Protein AF-0000000077507121 (afdb_homodimer)

Foldseek 3Di:
DPPFDKDKDWDDLVCLVQVLVQVLVVCVVVVRNVVSDDDSVNSSCQDPPPDHPKTKMWIWTDDPVDNDIHTFWMWIKDWDADPVQGIAIEGEDIDGHPVPPPPCPRVVRVVVSVVVCVVVVHPYYDYDDDPPPVVVVVVCVVVPDDDCCVVVVDDDDDDDPVRVVVVVVD/DPPFDKDKDWDDLVCLVQVLVQVLVVCVVVVRNVVSDDDSVNSSCQDPPPDHPKTKMWIWTDDPVDNDIHTFWMWIKDWDADPVQGIAIEGEDIDGHPVPPPPCPRVVRVVVSVVVCVVVVHPYYDYDDDPPPVVVVVVCVVVPDDDCCVVVVDDDDDDDPVRVVVVVVD

Sequence (340 aa):
MASENVVIRAARPGDCEEILRMIKELAVYEKMPEKATLTEEALRDDAFGDQPYYRALVAEVGSNLTDRTKLIGYAMYYFCYCPWLGRGIYLEDFYVEPAHRGRGIGTSIMKEVAKIGVKHRCNKMQWVCLNWNDVAVKFYQKHGGKDVTVEEKWHLFRMDQQELAAFAREMASENVVIRAARPGDCEEILRMIKELAVYEKMPEKATLTEEALRDDAFGDQPYYRALVAEVGSNLTDRTKLIGYAMYYFCYCPWLGRGIYLEDFYVEPAHRGRGIGTSIMKEVAKIGVKHRCNKMQWVCLNWNDVAVKFYQKHGGKDVTVEEKWHLFRMDQQELAAFARE

Radius of gyration: 20.95 Å; Cα contacts (8 Å, |Δi|>4): 639; chains: 2; bounding box: 38×78×48 Å

Structure (mmCIF, N/CA/C/O backbone):
data_AF-0000000077507121-model_v1
#
loop_
_entity.id
_entity.type
_entity.pdbx_description
1 polymer 'SAT1 protein'
#
loop_
_atom_site.group_PDB
_atom_site.id
_atom_site.type_symbol
_atom_site.label_atom_id
_atom_site.label_alt_id
_atom_site.label_comp_id
_atom_site.label_asym_id
_atom_site.label_entity_id
_atom_site.label_seq_id
_atom_site.pdbx_PDB_ins_code
_atom_site.Cartn_x
_atom_site.Cartn_y
_atom_site.Cartn_z
_atom_site.occupancy
_atom_site.B_iso_or_equiv
_atom_site.auth_seq_id
_atom_site.auth_comp_id
_atom_site.auth_asym_id
_atom_site.auth_atom_id
_atom_site.pdbx_PDB_model_num
ATOM 1 N N . MET A 1 1 ? 6.188 38.531 13.703 1 40.09 1 MET A N 1
ATOM 2 C CA . MET A 1 1 ? 5.199 37.469 13.742 1 40.09 1 MET A CA 1
ATOM 3 C C . MET A 1 1 ? 5.707 36.281 14.578 1 40.09 1 MET A C 1
ATOM 5 O O . MET A 1 1 ? 6.871 35.906 14.469 1 40.09 1 MET A O 1
ATOM 9 N N . ALA A 1 2 ? 5.27 36.062 15.734 1 47.34 2 ALA A N 1
ATOM 10 C CA . ALA A 1 2 ? 5.844 35.094 16.672 1 47.34 2 ALA A CA 1
ATOM 11 C C . ALA A 1 2 ? 6.16 33.781 15.961 1 47.34 2 ALA A C 1
ATOM 13 O O . ALA A 1 2 ? 5.328 33.25 15.219 1 47.34 2 ALA A O 1
ATOM 14 N N . SER A 1 3 ? 7.297 33.469 15.695 1 55.47 3 SER A N 1
ATOM 15 C CA . SER A 1 3 ? 7.797 32.281 15 1 55.47 3 SER A CA 1
ATOM 16 C C . SER A 1 3 ? 7.141 31 15.516 1 55.47 3 SER A C 1
ATOM 18 O O . SER A 1 3 ? 7.156 30.734 16.719 1 55.47 3 SER A O 1
ATOM 20 N N . GLU A 1 4 ? 5.945 30.672 15 1 68.56 4 GLU A N 1
ATOM 21 C CA . GLU A 1 4 ? 5.289 29.453 15.461 1 68.56 4 GLU A CA 1
ATOM 22 C C . GLU A 1 4 ? 6.234 28.25 15.406 1 68.56 4 GLU A C 1
ATOM 24 O O . GLU A 1 4 ? 6.949 28.062 14.414 1 68.56 4 GLU A O 1
ATOM 29 N N . ASN A 1 5 ? 6.645 27.859 16.641 1 85.44 5 ASN A N 1
ATOM 30 C CA . ASN A 1 5 ? 7.477 26.672 16.75 1 85.44 5 ASN A CA 1
ATOM 31 C C . ASN A 1 5 ? 6.691 25.406 16.422 1 85.44 5 ASN A C 1
ATOM 33 O O . ASN A 1 5 ? 5.75 25.047 17.125 1 85.44 5 ASN A O 1
ATOM 37 N N . VAL A 1 6 ? 6.871 24.906 15.258 1 92.81 6 VAL A N 1
ATOM 38 C CA . VAL A 1 6 ? 6.207 23.688 14.836 1 92.81 6 VAL A CA 1
ATOM 39 C C . VAL A 1 6 ? 7.035 22.469 15.273 1 92.81 6 VAL A C 1
ATOM 41 O O . VAL A 1 6 ? 8.25 22.453 15.078 1 92.81 6 VAL A O 1
ATOM 44 N N . VAL A 1 7 ? 6.422 21.547 15.977 1 95.31 7 VAL A N 1
ATOM 45 C CA . VAL A 1 7 ? 7.066 20.312 16.406 1 95.31 7 VAL A CA 1
ATOM 46 C C . VAL A 1 7 ? 6.449 19.125 15.68 1 95.31 7 VAL A C 1
ATOM 48 O O . VAL A 1 7 ? 5.223 19 15.602 1 95.31 7 VAL A O 1
ATOM 51 N N . ILE A 1 8 ? 7.293 18.266 15.117 1 97.44 8 ILE A N 1
ATOM 52 C CA . ILE A 1 8 ? 6.852 17.016 14.5 1 97.44 8 ILE A CA 1
ATOM 53 C C . ILE A 1 8 ? 7.113 15.852 15.461 1 97.44 8 ILE A C 1
ATOM 55 O O . ILE A 1 8 ? 8.234 15.68 15.945 1 97.44 8 ILE A O 1
ATOM 59 N N . ARG A 1 9 ? 6.125 15.094 15.703 1 97.81 9 ARG A N 1
ATOM 60 C CA . ARG A 1 9 ? 6.258 13.977 16.625 1 97.81 9 ARG A CA 1
ATOM 61 C C . ARG A 1 9 ? 5.355 12.82 16.219 1 97.81 9 ARG A C 1
ATOM 63 O O . ARG A 1 9 ? 4.461 12.984 15.391 1 97.81 9 ARG A O 1
ATOM 70 N N . ALA A 1 10 ? 5.645 11.648 16.844 1 98.44 10 ALA A N 1
ATOM 71 C CA . ALA A 1 10 ? 4.734 10.516 16.672 1 98.44 10 ALA A CA 1
ATOM 72 C C . ALA A 1 10 ? 3.359 10.828 17.25 1 98.44 10 ALA A C 1
ATOM 74 O O . ALA A 1 10 ? 3.252 11.469 18.297 1 98.44 10 ALA A O 1
ATOM 75 N N . ALA A 1 11 ? 2.344 10.367 16.578 1 98.44 11 ALA A N 1
ATOM 76 C CA . ALA A 1 11 ? 0.98 10.531 17.078 1 98.44 11 ALA A CA 1
ATOM 77 C C . ALA A 1 11 ? 0.76 9.727 18.359 1 98.44 11 ALA A C 1
ATOM 79 O O . ALA A 1 11 ? 1.415 8.703 18.562 1 98.44 11 ALA A O 1
ATOM 80 N N . ARG A 1 12 ? -0.133 10.195 19.156 1 98 12 ARG A N 1
ATOM 81 C CA . ARG A 1 12 ? -0.614 9.523 20.359 1 98 12 ARG A CA 1
ATOM 82 C C . ARG A 1 12 ? -2.121 9.297 20.297 1 98 12 ARG A C 1
ATOM 84 O O . ARG A 1 12 ? -2.812 9.914 19.484 1 98 12 ARG A O 1
ATOM 91 N N . PRO A 1 13 ? -2.6 8.352 21.156 1 97.94 13 PRO A N 1
ATOM 92 C CA . PRO A 1 13 ? -4.035 8.062 21.094 1 97.94 13 PRO A CA 1
ATOM 93 C C . PRO A 1 13 ? -4.891 9.32 21.234 1 97.94 13 PRO A C 1
ATOM 95 O O . PRO A 1 13 ? -5.934 9.43 20.578 1 97.94 13 PRO A O 1
ATOM 98 N N . GLY A 1 14 ? -4.461 10.227 21.938 1 97.31 14 GLY A N 1
ATOM 99 C CA . GLY A 1 14 ? -5.215 11.445 22.172 1 97.31 14 GLY A CA 1
ATOM 100 C C . GLY A 1 14 ? -5.254 12.375 20.969 1 97.31 14 GLY A C 1
ATOM 101 O O . GLY A 1 14 ? -6.016 13.344 20.953 1 97.31 14 GLY A O 1
ATOM 102 N N . ASP A 1 15 ? -4.523 12.086 19.938 1 97.94 15 ASP A N 1
ATOM 103 C CA . ASP A 1 15 ? -4.453 12.922 18.734 1 97.94 15 ASP A CA 1
ATOM 104 C C . ASP A 1 15 ? -5.523 12.516 17.734 1 97.94 15 ASP A C 1
ATOM 106 O O . ASP A 1 15 ? -5.75 13.219 16.734 1 97.94 15 ASP A O 1
ATOM 110 N N . CYS A 1 16 ? -6.242 11.414 17.969 1 97.81 16 CYS A N 1
ATOM 111 C CA . CYS A 1 16 ? -7.051 10.781 16.922 1 97.81 16 CYS A CA 1
ATOM 112 C C . CYS A 1 16 ? -8.219 11.672 16.516 1 97.81 16 CYS A C 1
ATOM 114 O O . CYS A 1 16 ? -8.617 11.68 15.352 1 97.81 16 CYS A O 1
ATOM 116 N N . GLU A 1 17 ? -8.773 12.383 17.438 1 97.5 17 GLU A N 1
ATOM 117 C CA . GLU A 1 17 ? -9.859 13.289 17.094 1 97.5 17 GLU A CA 1
ATOM 118 C C . GLU A 1 17 ? -9.406 14.344 16.094 1 97.5 17 GLU A C 1
ATOM 120 O O . GLU A 1 17 ? -10.078 14.594 15.094 1 97.5 17 GLU A O 1
ATOM 125 N N . GLU A 1 18 ? -8.312 14.961 16.375 1 97.62 18 GLU A N 1
ATOM 126 C CA . GLU A 1 18 ? -7.793 16.016 15.508 1 97.62 18 GLU A CA 1
ATOM 127 C C . GLU A 1 18 ? -7.309 15.453 14.172 1 97.62 18 GLU A C 1
ATOM 129 O O . GLU A 1 18 ? -7.441 16.094 13.133 1 97.62 18 GLU A O 1
ATOM 134 N N . ILE A 1 19 ? -6.75 14.281 14.203 1 98.12 19 ILE A N 1
ATOM 135 C CA . ILE A 1 19 ? -6.34 13.633 12.961 1 98.12 19 ILE A CA 1
ATOM 136 C C . ILE A 1 19 ? -7.566 13.367 12.086 1 98.12 19 ILE A C 1
ATOM 138 O O . ILE A 1 19 ? -7.555 13.656 10.883 1 98.12 19 ILE A O 1
ATOM 142 N N . LEU A 1 20 ? -8.617 12.867 12.734 1 97.88 20 LEU A N 1
ATOM 143 C CA . LEU A 1 20 ? -9.844 12.602 11.992 1 97.88 20 LEU A CA 1
ATOM 144 C C . LEU A 1 20 ? -10.398 13.883 11.383 1 97.88 20 LEU A C 1
ATOM 146 O O . LEU A 1 20 ? -10.859 13.883 10.234 1 97.88 20 LEU A O 1
ATOM 150 N N . ARG A 1 21 ? -10.375 14.938 12.148 1 97.19 21 ARG A N 1
ATOM 151 C CA . ARG A 1 21 ? -10.797 16.234 11.625 1 97.19 21 ARG A CA 1
ATOM 152 C C . ARG A 1 21 ? -10.023 16.594 10.359 1 97.19 21 ARG A C 1
ATOM 154 O O . ARG A 1 21 ? -10.617 17.016 9.367 1 97.19 21 ARG A O 1
ATOM 161 N N . MET A 1 22 ? -8.766 16.453 10.336 1 97.88 22 MET A N 1
ATOM 162 C CA . MET A 1 22 ? -7.926 16.812 9.195 1 97.88 22 MET A CA 1
ATOM 163 C C . MET A 1 22 ? -8.148 15.852 8.031 1 97.88 22 MET A C 1
ATOM 165 O O . MET A 1 22 ? -8.078 16.25 6.871 1 97.88 22 MET A O 1
ATOM 169 N N . ILE A 1 23 ? -8.398 14.555 8.328 1 97.62 23 ILE A N 1
ATOM 170 C CA . ILE A 1 23 ? -8.75 13.586 7.293 1 97.62 23 ILE A CA 1
ATOM 171 C C . ILE A 1 23 ? -10 14.062 6.551 1 97.62 23 ILE A C 1
ATOM 173 O O . ILE A 1 23 ? -10.047 14.031 5.32 1 97.62 23 ILE A O 1
ATOM 177 N N . LYS A 1 24 ? -10.953 14.523 7.305 1 96.81 24 LYS A N 1
ATOM 178 C CA . LYS A 1 24 ? -12.203 14.992 6.711 1 96.81 24 LYS A CA 1
ATOM 179 C C . LYS A 1 24 ? -11.977 16.266 5.906 1 96.81 24 LYS A C 1
ATOM 181 O O . LYS A 1 24 ? -12.57 16.453 4.84 1 96.81 24 LYS A O 1
ATOM 186 N N . GLU A 1 25 ? -11.125 17.156 6.395 1 96.69 25 GLU A N 1
ATOM 187 C CA . GLU A 1 25 ? -10.789 18.359 5.648 1 96.69 25 GLU A CA 1
ATOM 188 C C . GLU A 1 25 ? -10.117 18.016 4.32 1 96.69 25 GLU A C 1
ATOM 190 O O . GLU A 1 25 ? -10.406 18.641 3.295 1 96.69 25 GLU A O 1
ATOM 195 N N . LEU A 1 26 ? -9.25 17.047 4.328 1 95.69 26 LEU A N 1
ATOM 196 C CA . LEU A 1 26 ? -8.594 16.594 3.107 1 95.69 26 LEU A CA 1
ATOM 197 C C . LEU A 1 26 ? -9.602 15.984 2.139 1 95.69 26 LEU A C 1
ATOM 199 O O . LEU A 1 26 ? -9.547 16.234 0.934 1 95.69 26 LEU A O 1
ATOM 203 N N . ALA A 1 27 ? -10.492 15.172 2.66 1 94.62 27 ALA A N 1
ATOM 204 C CA . ALA A 1 27 ? -11.523 14.555 1.826 1 94.62 27 ALA A CA 1
ATOM 205 C C . ALA A 1 27 ? -12.367 15.617 1.122 1 94.62 27 ALA A C 1
ATOM 207 O O . ALA A 1 27 ? -12.742 15.453 -0.041 1 94.62 27 ALA A O 1
ATOM 208 N N . VAL A 1 28 ? -12.695 16.703 1.799 1 94.69 28 VAL A N 1
ATOM 209 C CA . VAL A 1 28 ? -13.43 17.812 1.208 1 94.69 28 VAL A CA 1
ATOM 210 C C . VAL A 1 28 ? -12.617 18.422 0.064 1 94.69 28 VAL A C 1
ATOM 212 O O . VAL A 1 28 ? -13.148 18.641 -1.027 1 94.69 28 VAL A O 1
ATOM 215 N N . TYR A 1 29 ? -11.375 18.672 0.342 1 92.62 29 TYR A N 1
ATOM 216 C CA . TYR A 1 29 ? -10.484 19.203 -0.679 1 92.62 29 TYR A CA 1
ATOM 217 C C . TYR A 1 29 ? -10.453 18.312 -1.91 1 92.62 29 TYR A C 1
ATOM 219 O O . TYR A 1 29 ? -10.406 18.797 -3.041 1 92.62 29 TYR A O 1
ATOM 227 N N . GLU A 1 30 ? -10.5 16.953 -1.681 1 90.88 30 GLU A N 1
ATOM 228 C CA . GLU A 1 30 ? -10.414 15.961 -2.752 1 90.88 30 GLU A CA 1
ATOM 229 C C . GLU A 1 30 ? -11.789 15.719 -3.381 1 90.88 30 GLU A C 1
ATOM 231 O O . GLU A 1 30 ? -11.938 14.844 -4.234 1 90.88 30 GLU A O 1
ATOM 236 N N . LYS A 1 31 ? -12.867 16.469 -2.965 1 90.75 31 LYS A N 1
ATOM 237 C CA . LYS A 1 31 ? -14.219 16.469 -3.506 1 90.75 31 LYS A CA 1
ATOM 238 C C . LYS A 1 31 ? -14.898 15.125 -3.285 1 90.75 31 LYS A C 1
ATOM 240 O O . LYS A 1 31 ? -15.695 14.68 -4.113 1 90.75 31 LYS A O 1
ATOM 245 N N . MET A 1 32 ? -14.492 14.391 -2.16 1 88.88 32 MET A N 1
ATOM 246 C CA . MET A 1 32 ? -15.07 13.094 -1.831 1 88.88 32 MET A CA 1
ATOM 247 C C . MET A 1 32 ? -15.398 13 -0.343 1 88.88 32 MET A C 1
ATOM 249 O O . MET A 1 32 ? -15.062 12.008 0.309 1 88.88 32 MET A O 1
ATOM 253 N N . PRO A 1 33 ? -15.984 14.062 0.238 1 89.5 33 PRO A N 1
ATOM 254 C CA . PRO A 1 33 ? -16.203 14.039 1.686 1 89.5 33 PRO A CA 1
ATOM 255 C C . PRO A 1 33 ? -17.141 12.906 2.123 1 89.5 33 PRO A C 1
ATOM 257 O O . PRO A 1 33 ? -17 12.398 3.238 1 89.5 33 PRO A O 1
ATOM 260 N N . GLU A 1 34 ? -18.031 12.477 1.297 1 89.25 34 GLU A N 1
ATOM 261 C CA . GLU A 1 34 ? -19.016 11.453 1.628 1 89.25 34 GLU A CA 1
ATOM 262 C C . GLU A 1 34 ? -18.359 10.086 1.771 1 89.25 34 GLU A C 1
ATOM 264 O O . GLU A 1 34 ? -18.938 9.18 2.375 1 89.25 34 GLU A O 1
ATOM 269 N N . LYS A 1 35 ? -17.203 9.93 1.299 1 86.81 35 LYS A N 1
ATOM 270 C CA . LYS A 1 35 ? -16.531 8.641 1.31 1 86.81 35 LYS A CA 1
ATOM 271 C C . LYS A 1 35 ? -15.781 8.422 2.623 1 86.81 35 LYS A C 1
ATOM 273 O O . LYS A 1 35 ? -15.445 7.289 2.977 1 86.81 35 LYS A O 1
ATOM 278 N N . ALA A 1 36 ? -15.492 9.484 3.334 1 91.88 36 ALA A N 1
ATOM 279 C CA . ALA A 1 36 ? -14.734 9.391 4.582 1 91.88 36 ALA A CA 1
ATOM 280 C C . ALA A 1 36 ? -15.656 9.07 5.758 1 91.88 36 ALA A C 1
ATOM 282 O O . ALA A 1 36 ? -16.203 9.984 6.395 1 91.88 36 ALA A O 1
ATOM 283 N N . THR A 1 37 ? -15.805 7.824 6.09 1 92.56 37 THR A N 1
ATOM 284 C CA . THR A 1 37 ? -16.797 7.406 7.07 1 92.56 37 THR A CA 1
ATOM 285 C C . THR A 1 37 ? -16.125 6.812 8.305 1 92.56 37 THR A C 1
ATOM 287 O O . THR A 1 37 ? -16.797 6.34 9.219 1 92.56 37 THR A O 1
ATOM 290 N N . LEU A 1 38 ? -14.906 6.84 8.359 1 95 38 LEU A N 1
ATOM 291 C CA . LEU A 1 38 ? -14.156 6.254 9.469 1 95 38 LEU A CA 1
ATOM 292 C C . LEU A 1 38 ? -14.477 6.965 10.773 1 95 38 LEU A C 1
ATOM 294 O O . LEU A 1 38 ? -14.617 8.188 10.805 1 95 38 LEU A O 1
ATOM 298 N N . THR A 1 39 ? -14.539 6.188 11.852 1 96.06 39 THR A N 1
ATOM 299 C CA . THR A 1 39 ? -14.805 6.754 13.172 1 96.06 39 THR A CA 1
ATOM 300 C C . THR A 1 39 ? -13.5 6.977 13.938 1 96.06 39 THR A C 1
ATOM 302 O O . THR A 1 39 ? -12.477 6.359 13.625 1 96.06 39 THR A O 1
ATOM 305 N N . GLU A 1 40 ? -13.578 7.855 14.891 1 97.25 40 GLU A N 1
ATOM 306 C CA . GLU A 1 40 ? -12.43 8.109 15.75 1 97.25 40 GLU A CA 1
ATOM 307 C C . GLU A 1 40 ? -11.984 6.832 16.469 1 97.25 40 GLU A C 1
ATOM 309 O O . GLU A 1 40 ? -10.781 6.578 16.609 1 97.25 40 GLU A O 1
ATOM 314 N N . GLU A 1 41 ? -12.93 6.09 16.922 1 97 41 GLU A N 1
ATOM 315 C CA . GLU A 1 41 ? -12.648 4.852 17.625 1 97 41 GLU A CA 1
ATOM 316 C C . GLU A 1 41 ? -11.891 3.863 16.75 1 97 41 GLU A C 1
ATOM 318 O O . GLU A 1 41 ? -10.906 3.268 17.172 1 97 41 GLU A O 1
ATOM 323 N N . ALA A 1 42 ? -12.344 3.688 15.555 1 96.19 42 ALA A N 1
ATOM 324 C CA . ALA A 1 42 ? -11.672 2.781 14.625 1 96.19 42 ALA A CA 1
ATOM 325 C C . ALA A 1 42 ? -10.258 3.26 14.312 1 96.19 42 ALA A C 1
ATOM 327 O O . ALA A 1 42 ? -9.32 2.463 14.289 1 96.19 42 ALA A O 1
ATOM 328 N N . LEU A 1 43 ? -10.211 4.582 14.117 1 97.38 43 LEU A N 1
ATOM 329 C CA . LEU A 1 43 ? -8.914 5.195 13.859 1 97.38 43 LEU A CA 1
ATOM 330 C C . LEU A 1 43 ? -7.941 4.922 15 1 97.38 43 LEU A C 1
ATOM 332 O O . LEU A 1 43 ? -6.793 4.531 14.766 1 97.38 43 LEU A O 1
ATOM 336 N N . ARG A 1 44 ? -8.367 5.078 16.172 1 97.75 44 ARG A N 1
ATOM 337 C CA . ARG A 1 44 ? -7.559 4.879 17.359 1 97.75 44 ARG A CA 1
ATOM 338 C C . ARG A 1 44 ? -7.16 3.414 17.516 1 97.75 44 ARG A C 1
ATOM 340 O O . ARG A 1 44 ? -5.988 3.104 17.734 1 97.75 44 ARG A O 1
ATOM 347 N N . ASP A 1 45 ? -8.094 2.541 17.359 1 96.88 45 ASP A N 1
ATOM 348 C CA . ASP A 1 45 ? -7.848 1.112 17.547 1 96.88 45 ASP A CA 1
ATOM 349 C C . ASP A 1 45 ? -6.855 0.591 16.516 1 96.88 45 ASP A C 1
ATOM 351 O O . ASP A 1 45 ? -6.016 -0.256 16.812 1 96.88 45 ASP A O 1
ATOM 355 N N . ASP A 1 46 ? -6.953 1.069 15.336 1 97.12 46 ASP A N 1
ATOM 356 C CA . ASP A 1 46 ? -6.156 0.557 14.219 1 97.12 46 ASP A CA 1
ATOM 357 C C . ASP A 1 46 ? -4.711 1.041 14.312 1 97.12 46 ASP A C 1
ATOM 359 O O . ASP A 1 46 ? -3.816 0.463 13.695 1 97.12 46 ASP A O 1
ATOM 363 N N . ALA A 1 47 ? -4.48 2.051 15.055 1 97.31 47 ALA A N 1
ATOM 364 C CA . ALA A 1 47 ? -3.123 2.572 15.172 1 97.31 47 ALA A CA 1
ATOM 365 C C . ALA A 1 47 ? -2.498 2.17 16.5 1 97.31 47 ALA A C 1
ATOM 367 O O . ALA A 1 47 ? -1.28 1.994 16.594 1 97.31 47 ALA A O 1
ATOM 368 N N . PHE A 1 48 ? -3.312 2.016 17.531 1 97 48 PHE A N 1
ATOM 369 C CA . PHE A 1 48 ? -2.746 1.921 18.859 1 97 48 PHE A CA 1
ATOM 370 C C . PHE A 1 48 ? -3.215 0.65 19.562 1 97 48 PHE A C 1
ATOM 372 O O . PHE A 1 48 ? -2.977 0.467 20.766 1 97 48 PHE A O 1
ATOM 379 N N . GLY A 1 49 ? -3.877 -0.191 18.875 1 91.94 49 GLY A N 1
ATOM 380 C CA . GLY A 1 49 ? -4.211 -1.503 19.406 1 91.94 49 GLY A CA 1
ATOM 381 C C . GLY A 1 49 ? -3.039 -2.467 19.406 1 91.94 49 GLY A C 1
ATOM 382 O O . GLY A 1 49 ? -1.882 -2.043 19.375 1 91.94 49 GLY A O 1
ATOM 383 N N . ASP A 1 50 ? -3.219 -3.791 19.438 1 87.88 50 ASP A N 1
ATOM 384 C CA . ASP A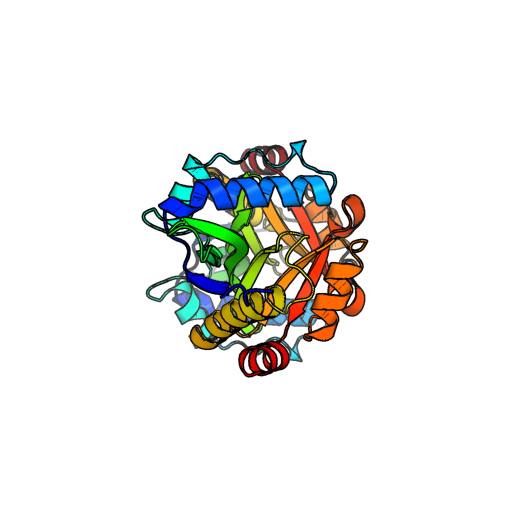 1 50 ? -2.195 -4.824 19.562 1 87.88 50 ASP A CA 1
ATOM 385 C C . ASP A 1 50 ? -1.256 -4.812 18.359 1 87.88 50 ASP A C 1
ATOM 387 O O . ASP A 1 50 ? -0.035 -4.883 18.516 1 87.88 50 ASP A O 1
ATOM 391 N N . GLN A 1 51 ? -1.845 -4.699 17.188 1 88 51 GLN A N 1
ATOM 392 C CA . GLN A 1 51 ? -1.072 -4.598 15.953 1 88 51 GLN A CA 1
ATOM 393 C C . GLN A 1 51 ? -1.51 -3.393 15.125 1 88 51 GLN A C 1
ATOM 395 O O . GLN A 1 51 ? -2.662 -3.314 14.695 1 88 51 GLN A O 1
ATOM 400 N N . PRO A 1 52 ? -0.565 -2.52 14.992 1 94.75 52 PRO A N 1
ATOM 401 C CA . PRO A 1 52 ? -0.962 -1.32 14.25 1 94.75 52 PRO A CA 1
ATOM 402 C C . PRO A 1 52 ? -1.116 -1.579 12.75 1 94.75 52 PRO A C 1
ATOM 404 O O . PRO A 1 52 ? -0.274 -2.248 12.141 1 94.75 52 PRO A O 1
ATOM 407 N N . TYR A 1 53 ? -2.164 -1.057 12.188 1 96.75 53 TYR A N 1
ATOM 408 C CA . TYR A 1 53 ? -2.367 -1.09 10.742 1 96.75 53 TYR A CA 1
ATOM 409 C C . TYR A 1 53 ? -1.727 0.121 10.07 1 96.75 53 TYR A C 1
ATOM 411 O O . TYR A 1 53 ? -1.456 0.103 8.867 1 96.75 53 TYR A O 1
ATOM 419 N N . TYR A 1 54 ? -1.588 1.146 10.844 1 98 54 TYR A N 1
ATOM 420 C CA . TYR A 1 54 ? -0.889 2.344 10.391 1 98 54 TYR A CA 1
ATOM 421 C C . TYR A 1 54 ? -0.199 3.045 11.555 1 98 54 TYR A C 1
ATOM 423 O O . TYR A 1 54 ? -0.449 2.721 12.719 1 98 54 TYR A O 1
ATOM 431 N N . ARG A 1 55 ? 0.729 3.891 11.211 1 98.12 55 ARG A N 1
ATOM 432 C CA . ARG A 1 55 ? 1.332 4.855 12.125 1 98.12 55 ARG A CA 1
ATOM 433 C C . ARG A 1 55 ? 1.186 6.277 11.594 1 98.12 55 ARG A C 1
ATOM 435 O O . ARG A 1 55 ? 0.866 6.48 10.422 1 98.12 55 ARG A O 1
ATOM 442 N N . ALA A 1 56 ? 1.339 7.195 12.516 1 98.62 56 ALA A N 1
ATOM 443 C CA . ALA A 1 56 ? 1.17 8.57 12.062 1 98.62 56 ALA A CA 1
ATOM 444 C C . ALA A 1 56 ? 2.152 9.508 12.766 1 98.62 56 ALA A C 1
ATOM 446 O O . ALA A 1 56 ? 2.504 9.289 13.922 1 98.62 56 ALA A O 1
ATOM 447 N N . LEU A 1 57 ? 2.639 10.461 12.023 1 98.75 57 LEU A N 1
ATOM 448 C CA . LEU A 1 57 ? 3.299 11.656 12.547 1 98.75 57 LEU A CA 1
ATOM 449 C C . LEU A 1 57 ? 2.352 12.844 12.539 1 98.75 57 LEU A C 1
ATOM 451 O O . LEU A 1 57 ? 1.49 12.953 11.656 1 98.75 57 LEU A O 1
ATOM 455 N N . VAL A 1 58 ? 2.527 13.711 13.531 1 98.62 58 VAL A N 1
ATOM 456 C CA . VAL A 1 58 ? 1.716 14.922 13.57 1 98.62 58 VAL A CA 1
ATOM 457 C C . VAL A 1 58 ? 2.617 16.141 13.734 1 98.62 58 VAL A C 1
ATOM 459 O O . VAL A 1 58 ? 3.707 16.047 14.297 1 98.62 58 VAL A O 1
ATOM 462 N N . ALA A 1 59 ? 2.195 17.234 13.148 1 98.12 59 ALA A N 1
ATOM 463 C CA . ALA A 1 59 ? 2.781 18.547 13.375 1 98.12 59 ALA A CA 1
ATOM 464 C C . ALA A 1 59 ? 1.917 19.375 14.32 1 98.12 59 ALA A C 1
ATOM 466 O O . ALA A 1 59 ? 0.716 19.547 14.094 1 98.12 59 ALA A O 1
ATOM 467 N N . GLU A 1 60 ? 2.529 19.844 15.305 1 96.38 60 GLU A N 1
ATOM 468 C CA . GLU A 1 60 ? 1.788 20.641 16.266 1 96.38 60 GLU A CA 1
ATOM 469 C C . GLU A 1 60 ? 2.43 22.016 16.453 1 96.38 60 GLU A C 1
ATOM 471 O O . GLU A 1 60 ? 3.652 22.156 16.359 1 96.38 60 GLU A O 1
ATOM 476 N N . VAL A 1 61 ? 1.527 22.984 16.594 1 92.81 61 VAL A N 1
ATOM 477 C CA . VAL A 1 61 ? 1.985 24.344 16.828 1 92.81 61 VAL A CA 1
ATOM 478 C C . VAL A 1 61 ? 1.44 24.844 18.156 1 92.81 61 VAL A C 1
ATOM 480 O O . VAL A 1 61 ? 0.31 24.531 18.531 1 92.81 61 VAL A O 1
ATOM 483 N N . GLY A 1 62 ? 2.35 25.375 18.891 1 84.75 62 GLY A N 1
ATOM 484 C CA . GLY A 1 62 ? 1.952 25.953 20.172 1 84.75 62 GLY A CA 1
ATOM 485 C C . GLY A 1 62 ? 1.657 27.438 20.078 1 84.75 62 GLY A C 1
ATOM 486 O O . GLY A 1 62 ? 1.983 28.078 19.078 1 84.75 62 GLY A O 1
ATOM 487 N N . SER A 1 63 ? 0.643 27.797 20.969 1 72.94 63 SER A N 1
ATOM 488 C CA . SER A 1 63 ? 0.396 29.234 21.141 1 72.94 63 SER A CA 1
ATOM 489 C C . SER A 1 63 ? 1.229 29.797 22.281 1 72.94 63 SER A C 1
ATOM 491 O O . SER A 1 63 ? 1.397 29.156 23.312 1 72.94 63 SER A O 1
ATOM 493 N N . ASN A 1 64 ? 1.96 30.781 21.938 1 66.06 64 ASN A N 1
ATOM 494 C CA . ASN A 1 64 ? 2.682 31.469 23 1 66.06 64 ASN A CA 1
ATOM 495 C C . ASN A 1 64 ? 1.733 31.969 24.094 1 66.06 64 ASN A C 1
ATOM 497 O O . ASN A 1 64 ? 2.164 32.281 25.203 1 66.06 64 ASN A O 1
ATOM 501 N N . LEU A 1 65 ? 0.588 32.031 23.719 1 65.5 65 LEU A N 1
ATOM 502 C CA . LEU A 1 65 ? -0.365 32.656 24.625 1 65.5 65 LEU A CA 1
ATOM 503 C C . LEU A 1 65 ? -1.015 31.594 25.531 1 65.5 65 LEU A C 1
ATOM 505 O O . LEU A 1 65 ? -1.476 31.922 26.625 1 65.5 65 LEU A O 1
ATOM 509 N N . THR A 1 66 ? -1.127 30.422 25 1 68.12 66 THR A N 1
ATOM 510 C CA . THR A 1 66 ? -1.761 29.359 25.781 1 68.12 66 THR A CA 1
ATOM 511 C C . THR A 1 66 ? -0.908 28.094 25.766 1 68.12 66 THR A C 1
ATOM 513 O O . THR A 1 66 ? 0.003 27.969 24.938 1 68.12 66 THR A O 1
ATOM 516 N N . ASP A 1 67 ? -0.939 27.375 26.688 1 70.31 67 ASP A N 1
ATOM 517 C CA . ASP A 1 67 ? -0.248 26.078 26.75 1 70.31 67 ASP A CA 1
ATOM 518 C C . ASP A 1 67 ? -0.914 25.047 25.859 1 70.31 67 ASP A C 1
ATOM 520 O O . ASP A 1 67 ? -0.61 23.859 25.938 1 70.31 67 ASP A O 1
ATOM 524 N N . ARG A 1 68 ? -1.765 25.734 25.031 1 79.94 68 ARG A N 1
ATOM 525 C CA . ARG A 1 68 ? -2.488 24.797 24.172 1 79.94 68 ARG A CA 1
ATOM 526 C C . ARG A 1 68 ? -1.757 24.594 22.844 1 79.94 68 ARG A C 1
ATOM 528 O O . ARG A 1 68 ? -1.167 25.531 22.297 1 79.94 68 ARG A O 1
ATOM 535 N N . THR A 1 69 ? -1.674 23.328 22.469 1 88.12 69 THR A N 1
ATOM 536 C CA . THR A 1 69 ? -1.103 22.984 21.172 1 88.12 69 THR A CA 1
ATOM 537 C C . THR A 1 69 ? -2.195 22.547 20.188 1 88.12 69 THR A C 1
ATOM 539 O O . THR A 1 69 ? -3.271 22.125 20.609 1 88.12 69 THR A O 1
ATOM 542 N N . LYS A 1 70 ? -2.018 22.922 19.016 1 92.69 70 LYS A N 1
ATOM 543 C CA . LYS A 1 70 ? -2.936 22.547 17.938 1 92.69 70 LYS A CA 1
ATOM 544 C C . LYS A 1 70 ? -2.227 21.719 16.875 1 92.69 70 LYS A C 1
ATOM 546 O O . LYS A 1 70 ? -1.096 22.016 16.484 1 92.69 70 LYS A O 1
ATOM 551 N N . LEU A 1 71 ? -2.934 20.641 16.469 1 97.31 71 LEU A N 1
ATOM 552 C CA . LEU A 1 71 ? -2.4 19.891 15.344 1 97.31 71 LEU A CA 1
ATOM 553 C C . LEU A 1 71 ? -2.73 20.594 14.023 1 97.31 71 LEU A C 1
ATOM 555 O O . LEU A 1 71 ? -3.873 21 13.805 1 97.31 71 LEU A O 1
ATOM 559 N N . ILE A 1 72 ? -1.694 20.734 13.172 1 97.62 72 ILE A N 1
ATOM 560 C CA . ILE A 1 72 ? -1.904 21.5 11.953 1 97.62 72 ILE A CA 1
ATOM 561 C C . ILE A 1 72 ? -1.523 20.656 10.742 1 97.62 72 ILE A C 1
ATOM 563 O O . ILE A 1 72 ? -1.592 21.125 9.602 1 97.62 72 ILE A O 1
ATOM 567 N N . GLY A 1 73 ? -1.096 19.422 10.93 1 98.38 73 GLY A N 1
ATO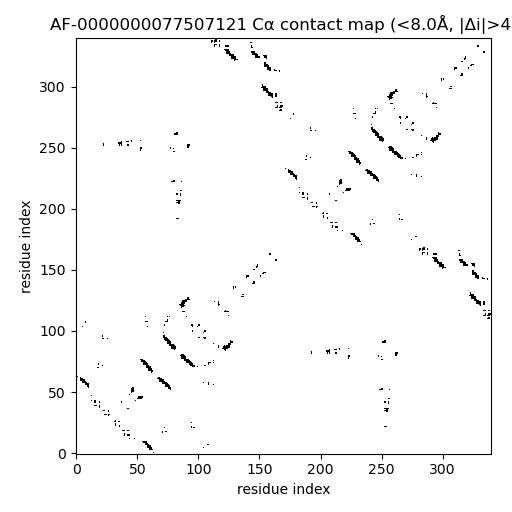M 568 C CA . GLY A 1 73 ? -0.725 18.5 9.867 1 98.38 73 GLY A CA 1
ATOM 569 C C . GLY A 1 73 ? -0.463 17.094 10.359 1 98.38 73 GLY A C 1
ATOM 570 O O . GLY A 1 73 ? -0.321 16.859 11.562 1 98.38 73 GLY A O 1
ATOM 571 N N . TYR A 1 74 ? -0.46 16.188 9.422 1 98.69 74 TYR A N 1
ATOM 572 C CA . TYR A 1 74 ? -0.163 14.797 9.758 1 98.69 74 TYR A CA 1
ATOM 573 C C . TYR A 1 74 ? 0.316 14.031 8.531 1 98.69 74 TYR A C 1
ATOM 575 O O . TYR A 1 74 ? 0.141 14.484 7.398 1 98.69 74 TYR A O 1
ATOM 583 N N . ALA A 1 75 ? 0.996 12.977 8.789 1 98.69 75 ALA A N 1
ATOM 584 C CA . ALA A 1 75 ? 1.302 11.945 7.801 1 98.69 75 ALA A CA 1
ATOM 585 C C . ALA A 1 75 ? 1.001 10.555 8.352 1 98.69 75 ALA A C 1
ATOM 587 O O . ALA A 1 75 ? 1.424 10.211 9.453 1 98.69 75 ALA A O 1
ATOM 588 N N . MET A 1 76 ? 0.21 9.859 7.617 1 98.62 76 MET A N 1
ATOM 589 C CA . MET A 1 76 ? -0.104 8.461 7.926 1 98.62 76 MET A CA 1
ATOM 590 C C . MET A 1 76 ? 0.699 7.516 7.043 1 98.62 76 MET A C 1
ATOM 592 O O . MET A 1 76 ? 0.793 7.723 5.828 1 98.62 76 MET A O 1
ATOM 596 N N . TYR A 1 77 ? 1.332 6.473 7.684 1 98.62 77 TYR A N 1
ATOM 597 C CA . TYR A 1 77 ? 2.16 5.57 6.891 1 98.62 77 TYR A CA 1
ATOM 598 C C . TYR A 1 77 ? 2.078 4.145 7.426 1 98.62 77 TYR A C 1
ATOM 600 O O . TYR A 1 77 ? 1.645 3.924 8.562 1 98.62 77 TYR A O 1
ATOM 608 N N . TYR A 1 78 ? 2.412 3.199 6.641 1 98.19 78 TYR A N 1
ATOM 609 C CA . TYR A 1 78 ? 2.615 1.797 6.988 1 98.19 78 TYR A CA 1
ATOM 610 C C . TYR A 1 78 ? 3.699 1.169 6.121 1 98.19 78 TYR A C 1
ATOM 612 O O . TYR A 1 78 ? 4.141 1.771 5.141 1 98.19 78 TYR A O 1
ATOM 620 N N . PHE A 1 79 ? 4.152 0.036 6.512 1 97.38 79 PHE A N 1
ATOM 621 C CA . PHE A 1 79 ? 5.195 -0.636 5.746 1 97.38 79 PHE A CA 1
ATOM 622 C C . PHE A 1 79 ? 4.586 -1.526 4.668 1 97.38 79 PHE A C 1
ATOM 624 O O . PHE A 1 79 ? 3.541 -2.141 4.883 1 97.38 79 PHE A O 1
ATOM 631 N N . CYS A 1 80 ? 5.199 -1.494 3.559 1 97.62 80 CYS A N 1
ATOM 632 C CA . CYS A 1 80 ? 4.809 -2.322 2.424 1 97.62 80 CYS A CA 1
ATOM 633 C C . CYS A 1 80 ? 5.992 -3.133 1.908 1 97.62 80 CYS A C 1
ATOM 635 O O . CYS A 1 80 ? 7.035 -3.203 2.562 1 97.62 80 CYS A O 1
ATOM 637 N N . TYR A 1 81 ? 5.727 -3.828 0.807 1 97.69 81 TYR A N 1
ATOM 638 C CA . TYR A 1 81 ? 6.777 -4.715 0.325 1 97.69 81 TYR A CA 1
ATOM 639 C C . TYR A 1 81 ? 6.879 -4.668 -1.194 1 97.69 81 TYR A C 1
ATOM 641 O O . TYR A 1 81 ? 5.875 -4.48 -1.884 1 97.69 81 TYR A O 1
ATOM 649 N N . CYS A 1 82 ? 8.047 -4.766 -1.648 1 94.38 82 CYS A N 1
ATOM 650 C CA . CYS A 1 82 ? 8.383 -4.895 -3.062 1 94.38 82 CYS A CA 1
ATOM 651 C C . CYS A 1 82 ? 9.094 -6.215 -3.338 1 94.38 82 CYS A C 1
ATOM 653 O O . CYS A 1 82 ? 10.211 -6.434 -2.869 1 94.38 82 CYS A O 1
ATOM 655 N N . PRO A 1 83 ? 8.5 -7.07 -4.117 1 94.12 83 PRO A N 1
ATOM 656 C CA . PRO A 1 83 ? 9.125 -8.367 -4.391 1 94.12 83 PRO A CA 1
ATOM 657 C C . PRO A 1 83 ? 10.469 -8.234 -5.094 1 94.12 83 PRO A C 1
ATOM 659 O O . PRO A 1 83 ? 11.25 -9.188 -5.133 1 94.12 83 PRO A O 1
ATOM 662 N N . TRP A 1 84 ? 10.727 -7.066 -5.656 1 92.69 84 TRP A N 1
ATOM 663 C CA . TRP A 1 84 ? 11.969 -6.859 -6.391 1 92.69 84 TRP A CA 1
ATOM 664 C C . TRP A 1 84 ? 13.062 -6.324 -5.473 1 92.69 84 TRP A C 1
ATOM 666 O O . TRP A 1 84 ? 14.242 -6.637 -5.648 1 92.69 84 TRP A O 1
ATOM 676 N N . LEU A 1 85 ? 12.633 -5.531 -4.43 1 94.19 85 LEU A N 1
ATOM 677 C CA . LEU A 1 85 ? 13.641 -4.754 -3.713 1 94.19 85 LEU A CA 1
ATOM 678 C C . LEU A 1 85 ? 13.539 -4.992 -2.211 1 94.19 85 LEU A C 1
ATOM 680 O O . LEU A 1 85 ? 14.453 -4.652 -1.461 1 94.19 85 LEU A O 1
ATOM 684 N N . GLY A 1 86 ? 12.383 -5.535 -1.798 1 96.38 86 GLY A N 1
ATOM 685 C CA . GLY A 1 86 ? 12.219 -5.801 -0.377 1 96.38 86 GLY A CA 1
ATOM 686 C C . GLY A 1 86 ? 11.297 -4.816 0.311 1 96.38 86 GLY A C 1
ATOM 687 O O . GLY A 1 86 ? 10.242 -4.469 -0.224 1 96.38 86 GLY A O 1
ATOM 688 N N . ARG A 1 87 ? 11.719 -4.359 1.487 1 97.38 87 ARG A N 1
ATOM 689 C CA . ARG A 1 87 ? 10.875 -3.543 2.355 1 97.38 87 ARG A CA 1
ATOM 690 C C . ARG A 1 87 ? 10.617 -2.172 1.737 1 97.38 87 ARG A C 1
ATOM 692 O O . ARG A 1 87 ? 11.5 -1.598 1.099 1 97.38 87 ARG A O 1
ATOM 699 N N . GLY A 1 88 ? 9.453 -1.688 1.908 1 98.06 88 GLY A N 1
ATOM 700 C CA . GLY A 1 88 ? 9.078 -0.336 1.527 1 98.06 88 GLY A CA 1
ATOM 701 C C . GLY A 1 88 ? 8.227 0.364 2.572 1 98.06 88 GLY A C 1
ATOM 702 O O . GLY A 1 88 ? 7.781 -0.262 3.533 1 98.06 88 GLY A O 1
ATOM 703 N N . ILE A 1 89 ? 8.109 1.631 2.426 1 98.5 89 ILE A N 1
ATOM 704 C CA . ILE A 1 89 ? 7.223 2.42 3.275 1 98.5 89 ILE A CA 1
ATOM 705 C C . ILE A 1 89 ? 6.195 3.148 2.412 1 98.5 89 ILE A C 1
ATOM 707 O O . ILE A 1 89 ? 6.527 3.666 1.343 1 98.5 89 ILE A O 1
ATOM 711 N N . TYR A 1 90 ? 4.941 3.082 2.797 1 98.75 90 TYR A N 1
ATOM 712 C CA . TYR A 1 90 ? 3.83 3.691 2.076 1 98.75 90 TYR A CA 1
ATOM 713 C C . TYR A 1 90 ? 3.305 4.914 2.82 1 98.75 90 TYR A C 1
ATOM 715 O O . TYR A 1 90 ? 2.865 4.809 3.967 1 98.75 90 TYR A O 1
ATOM 723 N N . LEU A 1 91 ? 3.424 6.094 2.219 1 98.56 91 LEU A N 1
ATOM 724 C CA . LEU A 1 91 ? 2.799 7.312 2.727 1 98.56 91 LEU A CA 1
ATOM 725 C C . LEU A 1 91 ? 1.331 7.379 2.32 1 98.56 91 LEU A C 1
ATOM 727 O O . LEU A 1 91 ? 1.007 7.848 1.227 1 98.56 91 LEU A O 1
ATOM 731 N N . GLU A 1 92 ? 0.399 7.004 3.117 1 97.44 92 GLU A N 1
ATOM 732 C CA . GLU A 1 92 ? -1.007 6.789 2.791 1 97.44 92 GLU A CA 1
ATOM 733 C C . GLU A 1 92 ? -1.771 8.109 2.748 1 97.44 92 GLU A C 1
ATOM 735 O O . GLU A 1 92 ? -2.672 8.281 1.923 1 97.44 92 GLU A O 1
ATOM 740 N N . ASP A 1 93 ? -1.531 8.938 3.652 1 96.75 93 ASP A N 1
ATOM 741 C CA . ASP A 1 93 ? -2.213 10.227 3.742 1 96.75 93 ASP A CA 1
ATOM 742 C C . ASP A 1 93 ? -1.275 11.312 4.273 1 96.75 93 ASP A C 1
ATOM 744 O O . ASP A 1 93 ? -0.381 11.023 5.074 1 96.75 93 ASP A O 1
ATOM 748 N N . PHE A 1 94 ? -1.491 12.438 3.814 1 96.81 94 PHE A N 1
ATOM 749 C CA . PHE A 1 94 ? -0.571 13.531 4.098 1 96.81 94 PHE A CA 1
ATOM 750 C C . PHE A 1 94 ? -1.27 14.875 3.953 1 96.81 94 PHE A C 1
ATOM 752 O O . PHE A 1 94 ? -1.822 15.188 2.895 1 96.81 94 PHE A O 1
ATOM 759 N N . TYR A 1 95 ? -1.242 15.633 5.074 1 97.62 95 TYR A N 1
ATOM 760 C CA . TYR A 1 95 ? -2.035 16.859 5.09 1 97.62 95 TYR A CA 1
ATOM 761 C C . TYR A 1 95 ? -1.383 17.906 5.973 1 97.62 95 TYR A C 1
ATOM 763 O O . TYR A 1 95 ? -0.865 17.609 7.047 1 97.62 95 TYR A O 1
ATOM 771 N N . VAL A 1 96 ? -1.35 19.094 5.465 1 97.56 96 VAL A N 1
ATOM 772 C CA . VAL A 1 96 ? -1.041 20.297 6.227 1 97.56 96 VAL A CA 1
ATOM 773 C C . VAL A 1 96 ? -2.152 21.328 6.039 1 97.56 96 VAL A C 1
ATOM 775 O O . VAL A 1 96 ? -2.596 21.562 4.914 1 97.56 96 VAL A O 1
ATOM 778 N N . GLU A 1 97 ? -2.594 21.906 7.09 1 97.19 97 GLU A N 1
ATOM 779 C CA . GLU A 1 97 ? -3.625 22.922 6.988 1 97.19 97 GLU A CA 1
ATOM 780 C C . GLU A 1 97 ? -3.203 24.031 6.027 1 97.19 97 GLU A C 1
ATOM 782 O O . GLU A 1 97 ? -2.057 24.484 6.059 1 97.19 97 GLU A O 1
ATOM 787 N N . PRO A 1 98 ? -4.164 24.484 5.25 1 96.06 98 PRO A N 1
ATOM 788 C CA . PRO A 1 98 ? -3.842 25.469 4.219 1 96.06 98 PRO A CA 1
ATOM 789 C C . PRO A 1 98 ? -3.152 26.719 4.781 1 96.06 98 PRO A C 1
ATOM 791 O O . PRO A 1 98 ? -2.184 27.203 4.195 1 96.06 98 PRO A O 1
ATOM 794 N N . ALA A 1 99 ? -3.545 27.203 5.906 1 94.31 99 ALA A N 1
ATOM 795 C CA . ALA A 1 99 ? -3.025 28.422 6.5 1 94.31 99 ALA A CA 1
ATOM 796 C C . ALA A 1 99 ? -1.562 28.266 6.902 1 94.31 99 ALA A C 1
ATOM 798 O O . ALA A 1 99 ? -0.872 29.25 7.168 1 94.31 99 ALA A O 1
ATOM 799 N N . HIS A 1 100 ? -1.082 27.078 6.934 1 94.81 100 HIS A N 1
ATOM 800 C CA . HIS A 1 100 ? 0.27 26.828 7.422 1 94.81 100 HIS A CA 1
ATOM 801 C C . HIS A 1 100 ? 1.165 26.281 6.309 1 94.81 100 HIS A C 1
ATOM 803 O O . HIS A 1 100 ? 2.277 25.828 6.57 1 94.81 100 HIS A O 1
ATOM 809 N N . ARG A 1 101 ? 0.705 26.281 5.117 1 94.31 101 ARG A N 1
ATOM 810 C CA . ARG A 1 101 ? 1.475 25.797 3.979 1 94.31 101 ARG A CA 1
ATOM 811 C C . ARG A 1 101 ? 2.477 26.844 3.504 1 94.31 101 ARG A C 1
ATOM 813 O O . ARG A 1 101 ? 2.414 28 3.918 1 94.31 101 ARG A O 1
ATOM 820 N N . GLY A 1 102 ? 3.473 26.344 2.74 1 92.19 102 GLY A N 1
ATOM 821 C CA . GLY A 1 102 ? 4.484 27.25 2.213 1 92.19 102 GLY A CA 1
ATOM 822 C C . GLY A 1 102 ? 5.535 27.625 3.238 1 92.19 102 GLY A C 1
ATOM 823 O O . GLY A 1 102 ? 6.277 28.594 3.045 1 92.19 102 GLY A O 1
ATOM 824 N N . ARG A 1 103 ? 5.582 26.891 4.332 1 92.88 103 ARG A N 1
ATOM 825 C CA . ARG A 1 103 ? 6.5 27.203 5.418 1 92.88 103 ARG A CA 1
ATOM 826 C C . ARG A 1 103 ? 7.461 26.062 5.68 1 92.88 103 ARG A C 1
ATOM 828 O O . ARG A 1 103 ? 8.148 26.031 6.703 1 92.88 103 ARG A O 1
ATOM 835 N N . GLY A 1 104 ? 7.414 25.047 4.898 1 94.94 104 GLY A N 1
ATOM 836 C CA . GLY A 1 104 ? 8.336 23.938 5.02 1 94.94 104 GLY A CA 1
ATOM 837 C C . GLY A 1 104 ? 7.828 22.828 5.922 1 94.94 104 GLY A C 1
ATOM 838 O O . GLY A 1 104 ? 8.508 21.812 6.121 1 94.94 104 GLY A O 1
ATOM 839 N N . ILE A 1 105 ? 6.676 22.938 6.453 1 95.75 105 ILE A N 1
ATOM 840 C CA . ILE A 1 105 ? 6.121 21.969 7.395 1 95.75 105 ILE A CA 1
ATOM 841 C C . ILE A 1 105 ? 5.883 20.641 6.684 1 95.75 105 ILE A C 1
ATOM 843 O O . ILE A 1 105 ? 6.242 19.578 7.199 1 95.75 105 ILE A O 1
ATOM 847 N N . GLY A 1 106 ? 5.309 20.703 5.488 1 96.81 106 GLY A N 1
ATOM 848 C CA . GLY A 1 106 ? 5.098 19.484 4.711 1 96.81 106 GLY A CA 1
ATOM 849 C C . GLY A 1 106 ? 6.383 18.734 4.41 1 96.81 106 GLY A C 1
ATOM 850 O O . GLY A 1 106 ? 6.445 17.516 4.559 1 96.81 106 GLY A O 1
ATOM 851 N N . THR A 1 107 ? 7.359 19.516 4.02 1 97.31 107 THR A N 1
ATOM 852 C CA . THR A 1 107 ? 8.664 18.922 3.752 1 97.31 107 THR A CA 1
ATOM 853 C C . THR A 1 107 ? 9.219 18.234 5.004 1 97.31 107 THR A C 1
ATOM 855 O O . THR A 1 107 ? 9.719 17.109 4.938 1 97.31 107 THR A O 1
ATOM 858 N N . SER A 1 108 ? 9.078 18.891 6.09 1 97.06 108 SER A N 1
ATOM 859 C CA . SER A 1 108 ? 9.594 18.359 7.348 1 97.06 108 SER A CA 1
ATOM 860 C C . SER A 1 108 ? 8.883 17.078 7.742 1 97.06 108 SER A C 1
ATOM 862 O O . SER A 1 108 ? 9.523 16.109 8.156 1 97.06 108 SER A O 1
ATOM 864 N N . ILE A 1 109 ? 7.57 17 7.633 1 97.88 109 ILE A N 1
ATOM 865 C CA . ILE A 1 109 ? 6.789 15.828 7.98 1 97.88 109 ILE A CA 1
ATOM 866 C C . ILE A 1 109 ? 7.184 14.664 7.074 1 97.88 109 ILE A C 1
ATOM 868 O O . ILE A 1 109 ? 7.488 13.57 7.551 1 97.88 109 ILE A O 1
ATOM 872 N N . MET A 1 110 ? 7.188 14.914 5.793 1 98.06 110 MET A N 1
ATOM 873 C CA . MET A 1 110 ? 7.488 13.867 4.824 1 98.06 110 MET A CA 1
ATOM 874 C C . MET A 1 110 ? 8.9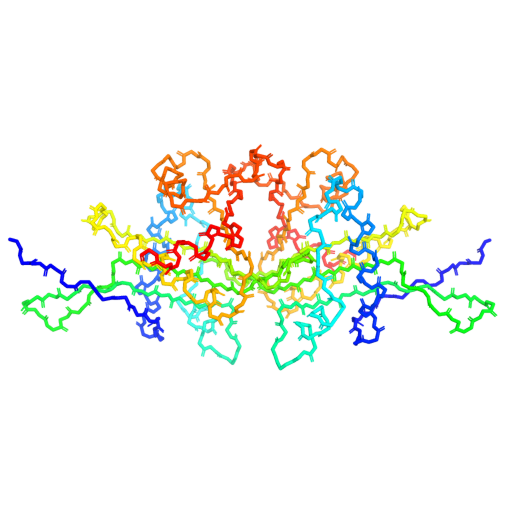14 13.352 5 1 98.06 110 MET A C 1
ATOM 876 O O . MET A 1 110 ? 9.172 12.156 4.848 1 98.06 110 MET A O 1
ATOM 880 N N . LYS A 1 111 ? 9.812 14.25 5.277 1 98.19 111 LYS A N 1
ATOM 881 C CA . LYS A 1 111 ? 11.195 13.867 5.523 1 98.19 111 LYS A CA 1
ATOM 882 C C . LYS A 1 111 ? 11.297 12.922 6.719 1 98.19 111 LYS A C 1
ATOM 884 O O . LYS A 1 111 ? 12.086 11.969 6.699 1 98.19 111 LYS A O 1
ATOM 889 N N . GLU A 1 112 ? 10.578 13.211 7.73 1 98.44 112 GLU A N 1
ATOM 890 C CA . GLU A 1 112 ? 10.586 12.32 8.891 1 98.44 112 GLU A CA 1
ATOM 891 C C . GLU A 1 112 ? 10.078 10.93 8.523 1 98.44 112 GLU A C 1
ATOM 893 O O . GLU A 1 112 ? 10.594 9.922 9.016 1 98.44 112 GLU A O 1
ATOM 898 N N . VAL A 1 113 ? 9.07 10.812 7.672 1 98.69 113 VAL A N 1
ATOM 899 C CA . VAL A 1 113 ? 8.594 9.516 7.191 1 98.69 113 VAL A CA 1
ATOM 900 C C . VAL A 1 113 ? 9.703 8.82 6.41 1 98.69 113 VAL A C 1
ATOM 902 O O . VAL A 1 113 ? 9.922 7.613 6.57 1 98.69 113 VAL A O 1
ATOM 905 N N . ALA A 1 114 ? 10.367 9.586 5.566 1 98.69 114 ALA A N 1
ATOM 906 C CA . ALA A 1 114 ? 11.477 9.039 4.797 1 98.69 114 ALA A CA 1
ATOM 907 C C . ALA A 1 114 ? 12.57 8.492 5.719 1 98.69 114 ALA A C 1
ATOM 909 O O . ALA A 1 114 ? 13.109 7.414 5.48 1 98.69 114 ALA A O 1
ATOM 910 N N . LYS A 1 115 ? 12.875 9.25 6.758 1 98.69 115 LYS A N 1
ATOM 911 C CA . LYS A 1 115 ? 13.875 8.812 7.73 1 98.69 115 LYS A CA 1
ATOM 912 C C . LYS A 1 115 ? 13.461 7.496 8.383 1 98.69 115 LYS A C 1
ATOM 914 O O . LYS A 1 115 ? 14.297 6.617 8.609 1 98.69 115 LYS A O 1
ATOM 919 N N . ILE A 1 116 ? 12.234 7.367 8.711 1 98.44 116 ILE A N 1
ATOM 920 C CA . ILE A 1 116 ? 11.711 6.129 9.273 1 98.44 116 ILE A CA 1
ATOM 921 C C . ILE A 1 116 ? 11.906 4.984 8.289 1 98.44 116 ILE A C 1
ATOM 923 O O . ILE A 1 116 ? 12.32 3.887 8.672 1 98.44 116 ILE A O 1
ATOM 927 N N . GLY A 1 117 ? 11.555 5.25 7 1 98.31 117 GLY A N 1
ATOM 928 C CA . GLY A 1 117 ? 11.789 4.25 5.969 1 98.31 117 GLY A CA 1
ATOM 929 C C . GLY A 1 117 ? 13.234 3.791 5.898 1 98.31 117 GLY A C 1
ATOM 930 O O . GLY A 1 117 ? 13.508 2.59 5.879 1 98.31 117 GLY A O 1
ATOM 931 N N . VAL A 1 118 ? 14.117 4.75 5.887 1 98.12 118 VAL A N 1
ATOM 932 C CA . VAL A 1 118 ? 15.539 4.438 5.801 1 98.12 118 VAL A CA 1
ATOM 933 C C . VAL A 1 118 ? 15.969 3.648 7.035 1 98.12 118 VAL A C 1
ATOM 935 O O . VAL A 1 118 ? 16.688 2.646 6.918 1 98.12 118 VAL A O 1
ATOM 938 N N . LYS A 1 119 ? 15.547 4.051 8.188 1 97.56 119 LYS A N 1
ATOM 939 C CA . LYS A 1 119 ? 15.867 3.377 9.438 1 97.56 119 LYS A CA 1
ATOM 940 C C . LYS A 1 119 ? 15.398 1.924 9.422 1 97.56 119 LYS A C 1
ATOM 942 O O . LYS A 1 119 ? 16.047 1.049 10 1 97.56 119 LYS A O 1
ATOM 947 N N . HIS A 1 120 ? 14.32 1.661 8.75 1 96.25 120 HIS A N 1
ATOM 948 C CA . HIS A 1 120 ? 13.75 0.321 8.688 1 96.25 120 HIS A CA 1
ATOM 949 C C . HIS A 1 120 ? 14.195 -0.41 7.43 1 96.25 120 HIS A C 1
ATOM 951 O O . HIS A 1 120 ? 13.555 -1.375 7.004 1 96.25 120 HIS A O 1
ATOM 957 N N . ARG A 1 121 ? 15.172 0.094 6.699 1 95.56 121 ARG A N 1
ATOM 958 C CA . ARG A 1 121 ? 15.805 -0.521 5.539 1 95.56 121 ARG A CA 1
ATOM 959 C C . ARG A 1 121 ? 14.828 -0.636 4.375 1 95.56 121 ARG A C 1
ATOM 961 O O . ARG A 1 121 ? 14.836 -1.631 3.646 1 95.56 121 ARG A O 1
ATOM 968 N N . CYS A 1 122 ? 13.961 0.302 4.324 1 97.44 122 CYS A N 1
ATOM 969 C CA . CYS A 1 122 ? 13.078 0.375 3.162 1 97.44 122 CYS A CA 1
ATOM 970 C C . CYS A 1 122 ? 13.844 0.825 1.925 1 97.44 122 CYS A C 1
ATOM 972 O O . CYS A 1 122 ? 14.711 1.701 2.008 1 97.44 122 CYS A O 1
ATOM 974 N N . ASN A 1 123 ? 13.43 0.206 0.816 1 96.5 123 ASN A N 1
ATOM 975 C CA . ASN A 1 123 ? 14.133 0.499 -0.427 1 96.5 123 ASN A CA 1
ATOM 976 C C . ASN A 1 123 ? 13.328 1.442 -1.317 1 96.5 123 ASN A C 1
ATOM 978 O O . ASN A 1 123 ? 13.789 1.831 -2.393 1 96.5 123 ASN A O 1
ATOM 982 N N . LYS A 1 124 ? 12.141 1.798 -0.862 1 97.38 124 LYS A N 1
ATOM 983 C CA . LYS A 1 124 ? 11.305 2.744 -1.593 1 97.38 124 LYS A CA 1
ATOM 984 C C . LYS A 1 124 ? 10.227 3.334 -0.688 1 97.38 124 LYS A C 1
ATOM 986 O O . LYS A 1 124 ? 9.898 2.76 0.351 1 97.38 124 LYS A O 1
ATOM 991 N N . MET A 1 125 ? 9.797 4.477 -1.063 1 98.56 125 MET A N 1
ATOM 992 C CA . MET A 1 125 ? 8.578 5.078 -0.531 1 98.56 125 MET A CA 1
ATOM 993 C C . MET A 1 125 ? 7.555 5.309 -1.64 1 98.56 125 MET A C 1
ATOM 995 O O . MET A 1 125 ? 7.898 5.809 -2.711 1 98.56 125 MET A O 1
ATOM 999 N N . GLN A 1 126 ? 6.328 4.875 -1.396 1 98.31 126 GLN A N 1
ATOM 1000 C CA . GLN A 1 126 ? 5.27 5.039 -2.387 1 98.31 126 GLN A CA 1
ATOM 1001 C C . GLN A 1 126 ? 4.062 5.754 -1.79 1 98.31 126 GLN A C 1
ATOM 1003 O O . GLN A 1 126 ? 3.881 5.77 -0.57 1 98.31 126 GLN A O 1
ATOM 1008 N N . TRP A 1 127 ? 3.328 6.395 -2.58 1 98.31 127 TRP A N 1
ATOM 1009 C CA . TRP A 1 127 ? 2.068 7.031 -2.211 1 98.31 127 TRP A CA 1
ATOM 1010 C C . TRP A 1 127 ? 1.208 7.289 -3.443 1 98.31 127 TRP A C 1
ATOM 1012 O O . TRP A 1 127 ? 1.653 7.082 -4.574 1 98.31 127 TRP A O 1
ATOM 1022 N N . VAL A 1 128 ? -0.026 7.617 -3.25 1 97.94 128 VAL A N 1
ATOM 1023 C CA . VAL A 1 128 ? -0.925 7.973 -4.344 1 97.94 128 VAL A CA 1
ATOM 1024 C C . VAL A 1 128 ? -1.313 9.445 -4.23 1 97.94 128 VAL A C 1
ATOM 1026 O O . VAL A 1 128 ? -1.322 10.016 -3.137 1 97.94 128 VAL A O 1
ATOM 1029 N N . CYS A 1 129 ? -1.522 9.984 -5.355 1 97.44 129 CYS A N 1
ATOM 1030 C CA . CYS A 1 129 ? -1.898 11.391 -5.469 1 97.44 129 CYS A CA 1
ATOM 1031 C C . CYS A 1 129 ? -2.846 11.609 -6.645 1 97.44 129 CYS A C 1
ATOM 1033 O O . CYS A 1 129 ? -2.652 11.031 -7.719 1 97.44 129 CYS A O 1
ATOM 1035 N N . LEU A 1 130 ? -3.867 12.398 -6.398 1 97.31 130 LEU A N 1
ATOM 1036 C CA . LEU A 1 130 ? -4.746 12.773 -7.5 1 97.31 130 LEU A CA 1
ATOM 1037 C C . LEU A 1 130 ? -3.98 13.555 -8.562 1 97.31 130 LEU A C 1
ATOM 1039 O O . LEU A 1 130 ? -3.287 14.523 -8.25 1 97.31 130 LEU A O 1
ATOM 1043 N N . ASN A 1 131 ? -4.195 13.141 -9.797 1 96.44 131 ASN A N 1
ATOM 1044 C CA . ASN A 1 131 ? -3.342 13.68 -10.852 1 96.44 131 ASN A CA 1
ATOM 1045 C C . ASN A 1 131 ? -3.668 15.141 -11.148 1 96.44 131 ASN A C 1
ATOM 1047 O O . ASN A 1 131 ? -2.854 15.852 -11.734 1 96.44 131 ASN A O 1
ATOM 1051 N N . TRP A 1 132 ? -4.848 15.672 -10.789 1 96.38 132 TRP A N 1
ATOM 1052 C CA . TRP A 1 132 ? -5.238 17.047 -11.047 1 96.38 132 TRP A CA 1
ATOM 1053 C C . TRP A 1 132 ? -4.766 17.969 -9.922 1 96.38 132 TRP A C 1
ATOM 1055 O O . TRP A 1 132 ? -4.891 19.188 -10.016 1 96.38 132 TRP A O 1
ATOM 1065 N N . ASN A 1 133 ? -4.293 17.391 -8.797 1 95.44 133 ASN A N 1
ATOM 1066 C CA . ASN A 1 133 ? -3.775 18.188 -7.684 1 95.44 133 ASN A CA 1
ATOM 1067 C C . ASN A 1 133 ? -2.381 18.719 -7.98 1 95.44 133 ASN A C 1
ATOM 1069 O O . ASN A 1 133 ? -1.393 18.266 -7.41 1 95.44 133 ASN A O 1
ATOM 1073 N N . ASP A 1 134 ? -2.326 19.797 -8.703 1 95.44 134 ASP A N 1
ATOM 1074 C CA . ASP A 1 134 ? -1.079 20.344 -9.234 1 95.44 134 ASP A CA 1
ATOM 1075 C C . ASP A 1 134 ? -0.134 20.734 -8.102 1 95.44 134 ASP A C 1
ATOM 1077 O O . ASP A 1 134 ? 1.079 20.547 -8.203 1 95.44 134 ASP A O 1
ATOM 1081 N N . VAL A 1 135 ? -0.672 21.281 -7.113 1 93.75 135 VAL A N 1
ATOM 1082 C CA . VAL A 1 135 ? 0.128 21.734 -5.984 1 93.75 135 VAL A CA 1
ATOM 1083 C C . VAL A 1 135 ? 0.869 20.547 -5.363 1 93.75 135 VAL A C 1
ATOM 1085 O O . VAL A 1 135 ? 2.08 20.625 -5.137 1 93.75 135 VAL A O 1
ATOM 1088 N N . ALA A 1 136 ? 0.167 19.484 -5.094 1 95.44 136 ALA A N 1
ATOM 1089 C CA . ALA A 1 136 ? 0.766 18.297 -4.508 1 95.44 136 ALA A CA 1
ATOM 1090 C C . ALA A 1 136 ? 1.766 17.656 -5.465 1 95.44 136 ALA A C 1
ATOM 1092 O O . ALA A 1 136 ? 2.867 17.266 -5.062 1 95.44 136 ALA A O 1
ATOM 1093 N N . VAL A 1 137 ? 1.396 17.531 -6.711 1 97.31 137 VAL A N 1
ATOM 1094 C CA . VAL A 1 137 ? 2.236 16.906 -7.727 1 97.31 137 VAL A CA 1
ATOM 1095 C C . VAL A 1 137 ? 3.57 17.641 -7.824 1 97.31 137 VAL A C 1
ATOM 1097 O O . VAL A 1 137 ? 4.633 17.016 -7.797 1 97.31 137 VAL A O 1
ATOM 1100 N N . LYS A 1 138 ? 3.535 18.938 -7.902 1 96.38 138 LYS A N 1
ATOM 1101 C CA . LYS A 1 138 ? 4.75 19.75 -7.98 1 96.38 138 LYS A CA 1
ATOM 1102 C C . LYS A 1 138 ? 5.594 19.594 -6.719 1 96.38 138 LYS A C 1
ATOM 1104 O O . LYS A 1 138 ? 6.824 19.531 -6.793 1 96.38 138 LYS A O 1
ATOM 1109 N N . PHE A 1 139 ? 4.918 19.547 -5.605 1 96.56 139 PHE A N 1
ATOM 1110 C CA . PHE A 1 139 ? 5.594 19.328 -4.332 1 96.56 139 PHE A CA 1
ATOM 1111 C C . PHE A 1 139 ? 6.367 18.016 -4.348 1 96.56 139 PHE A C 1
ATOM 1113 O O . PHE A 1 139 ? 7.543 17.984 -3.977 1 96.56 139 PHE A O 1
ATOM 1120 N N . TYR A 1 140 ? 5.738 16.906 -4.75 1 97.44 140 TYR A N 1
ATOM 1121 C CA . TYR A 1 140 ? 6.359 15.578 -4.75 1 97.44 140 TYR A CA 1
ATOM 1122 C C . TYR A 1 140 ? 7.504 15.516 -5.758 1 97.44 140 TYR A C 1
ATOM 1124 O O . TYR A 1 140 ? 8.562 14.953 -5.469 1 97.44 140 TYR A O 1
ATOM 1132 N N . GLN A 1 141 ? 7.266 16.078 -6.906 1 96.81 141 GLN A N 1
ATOM 1133 C CA . GLN A 1 141 ? 8.289 16.078 -7.949 1 96.81 141 GLN A CA 1
ATOM 1134 C C . GLN A 1 141 ? 9.523 16.859 -7.508 1 96.81 141 GLN A C 1
ATOM 1136 O O . GLN A 1 141 ? 10.656 16.438 -7.77 1 96.81 141 GLN A O 1
ATOM 1141 N N . LYS A 1 142 ? 9.305 17.922 -6.848 1 95.88 142 LYS A N 1
ATOM 1142 C CA . LYS A 1 142 ? 10.398 18.75 -6.332 1 95.88 142 LYS A CA 1
ATOM 1143 C C . LYS A 1 142 ? 11.297 17.953 -5.395 1 95.88 142 LYS A C 1
ATOM 1145 O O . LYS A 1 142 ? 12.508 18.188 -5.336 1 95.88 142 LYS A O 1
ATOM 1150 N N . HIS A 1 143 ? 10.734 16.984 -4.734 1 95.69 143 HIS A N 1
ATOM 1151 C CA . HIS A 1 143 ? 11.477 16.25 -3.713 1 95.69 143 HIS A CA 1
ATOM 1152 C C . HIS A 1 143 ? 11.891 14.867 -4.215 1 95.69 143 HIS A C 1
ATOM 1154 O O . HIS A 1 143 ? 12.305 14.016 -3.426 1 95.69 143 HIS A O 1
ATOM 1160 N N . GLY A 1 144 ? 11.734 14.578 -5.5 1 96.31 144 GLY A N 1
ATOM 1161 C CA . GLY A 1 144 ? 12.266 13.352 -6.07 1 96.31 144 GLY A CA 1
ATOM 1162 C C . GLY A 1 144 ? 11.195 12.305 -6.32 1 96.31 144 GLY A C 1
ATOM 1163 O O . GLY A 1 144 ? 11.5 11.18 -6.73 1 96.31 144 GLY A O 1
ATOM 1164 N N . GLY A 1 145 ? 9.938 12.664 -6.051 1 97.88 145 GLY A N 1
ATOM 1165 C CA . GLY A 1 145 ? 8.844 11.758 -6.371 1 97.88 145 GLY A CA 1
ATOM 1166 C C . GLY A 1 145 ? 8.617 11.602 -7.863 1 97.88 145 GLY A C 1
ATOM 1167 O O . GLY A 1 145 ? 8.602 12.586 -8.602 1 97.88 145 GLY A O 1
ATOM 1168 N N . LYS A 1 146 ? 8.477 10.336 -8.25 1 98 146 LYS A N 1
ATOM 1169 C CA . LYS A 1 146 ? 8.195 10.031 -9.648 1 98 146 LYS A CA 1
ATOM 1170 C C . LYS A 1 146 ? 6.758 9.539 -9.82 1 98 146 LYS A C 1
ATOM 1172 O O . LYS A 1 146 ? 6.273 8.727 -9.031 1 98 146 LYS A O 1
ATOM 1177 N N . ASP A 1 147 ? 6.137 10.07 -10.805 1 98.38 147 ASP A N 1
ATOM 1178 C CA . ASP A 1 147 ? 4.836 9.531 -11.195 1 98.38 147 ASP A CA 1
ATOM 1179 C C . ASP A 1 147 ? 4.992 8.258 -12.023 1 98.38 147 ASP A C 1
ATOM 1181 O O . ASP A 1 147 ? 5.117 8.32 -13.242 1 98.38 147 ASP A O 1
ATOM 1185 N N . VAL A 1 148 ? 4.879 7.121 -11.414 1 97.56 148 VAL A N 1
ATOM 1186 C CA . VAL A 1 148 ? 5.199 5.875 -12.102 1 97.56 148 VAL A CA 1
ATOM 1187 C C . VAL A 1 148 ? 3.982 5.383 -12.883 1 97.56 148 VAL A C 1
ATOM 1189 O O . VAL A 1 148 ? 4.098 4.496 -13.734 1 97.56 148 VAL A O 1
ATOM 1192 N N . THR A 1 149 ? 2.838 5.93 -12.562 1 98.38 149 THR A N 1
ATOM 1193 C CA . THR A 1 149 ? 1.704 5.703 -13.453 1 98.38 149 THR A CA 1
ATOM 1194 C C . THR A 1 149 ? 2.008 6.207 -14.859 1 98.38 149 THR A C 1
ATOM 1196 O O . THR A 1 149 ? 1.745 5.516 -15.844 1 98.38 149 THR A O 1
ATOM 1199 N N . VAL A 1 150 ? 2.547 7.41 -14.914 1 97.56 150 VAL A N 1
ATOM 1200 C CA . VAL A 1 150 ? 2.857 8.031 -16.203 1 97.56 150 VAL A CA 1
ATOM 1201 C C . VAL A 1 150 ? 4.145 7.43 -16.766 1 97.56 150 VAL A C 1
ATOM 1203 O O . VAL A 1 150 ? 4.191 7.043 -17.938 1 97.56 150 VAL A O 1
ATOM 1206 N N . GLU A 1 151 ? 5.168 7.195 -16 1 96.5 151 GLU A N 1
ATOM 1207 C CA . GLU A 1 151 ? 6.508 6.859 -16.469 1 96.5 151 GLU A CA 1
ATOM 1208 C C . GLU A 1 151 ? 6.633 5.367 -16.766 1 96.5 151 GLU A C 1
ATOM 1210 O O . GLU A 1 151 ? 7.398 4.961 -17.641 1 96.5 151 GLU A O 1
ATOM 1215 N N . GLU A 1 152 ? 5.906 4.562 -15.961 1 95.38 152 GLU A N 1
ATOM 1216 C CA . GLU A 1 152 ? 6.113 3.121 -16.047 1 95.38 152 GLU A CA 1
ATOM 1217 C C . GLU A 1 152 ? 4.805 2.391 -16.344 1 95.38 152 GLU A C 1
ATOM 1219 O O . GLU A 1 152 ? 4.785 1.164 -16.453 1 95.38 152 GLU A O 1
ATOM 1224 N N . LYS A 1 153 ? 3.697 3.057 -16.344 1 97.25 153 LYS A N 1
ATOM 1225 C CA . LYS A 1 153 ? 2.412 2.545 -16.812 1 97.25 153 LYS A CA 1
ATOM 1226 C C . LYS A 1 153 ? 1.755 1.663 -15.75 1 97.25 153 LYS A C 1
ATOM 1228 O O . LYS A 1 153 ? 0.937 0.8 -16.078 1 97.25 153 LYS A O 1
ATOM 1233 N N . TRP A 1 154 ? 2.09 1.876 -14.508 1 97.25 154 TRP A N 1
ATOM 1234 C CA . TRP A 1 154 ? 1.435 1.181 -13.406 1 97.25 154 TRP A CA 1
ATOM 1235 C C . TRP A 1 154 ? 0.104 1.842 -13.062 1 97.25 154 TRP A C 1
ATOM 1237 O O . TRP A 1 154 ? 0.054 3.041 -12.781 1 97.25 154 TRP A O 1
ATOM 1247 N N . HIS A 1 155 ? -0.923 1.076 -13.094 1 98.56 155 HIS A N 1
ATOM 1248 C CA . HIS A 1 155 ? -2.24 1.539 -12.672 1 98.56 155 HIS A CA 1
ATOM 1249 C C . HIS A 1 155 ? -2.643 0.924 -11.336 1 98.56 155 HIS A C 1
ATOM 1251 O O . HIS A 1 155 ? -2.324 -0.236 -11.062 1 98.56 155 HIS A O 1
ATOM 1257 N N . LEU A 1 156 ? -3.338 1.719 -10.547 1 98.38 156 LEU A N 1
ATOM 1258 C CA . LEU A 1 156 ? -3.922 1.255 -9.289 1 98.38 156 LEU A CA 1
ATOM 1259 C C . LEU A 1 156 ? -5.297 0.643 -9.523 1 98.38 156 LEU A C 1
ATOM 1261 O O . LEU A 1 156 ? -6.148 1.25 -10.18 1 98.38 156 LEU A O 1
ATOM 1265 N N . PHE A 1 157 ? -5.473 -0.582 -9.031 1 98.56 157 PHE A N 1
ATOM 1266 C CA . PHE A 1 157 ? -6.758 -1.269 -9.062 1 98.56 157 PHE A CA 1
ATOM 1267 C C . PHE A 1 157 ? -7.301 -1.472 -7.656 1 98.56 157 PHE A C 1
ATOM 1269 O O . PHE A 1 157 ? -6.535 -1.493 -6.688 1 98.56 157 PHE A O 1
ATOM 1276 N N . ARG A 1 158 ? -8.625 -1.604 -7.613 1 98.25 158 ARG A N 1
ATOM 1277 C CA . ARG A 1 158 ? -9.234 -1.703 -6.289 1 98.25 158 ARG A CA 1
ATOM 1278 C C . ARG A 1 158 ? -10.539 -2.494 -6.344 1 98.25 158 ARG A C 1
ATOM 1280 O O . ARG A 1 158 ? -11.297 -2.385 -7.309 1 98.25 158 ARG A O 1
ATOM 1287 N N . MET A 1 159 ? -10.773 -3.322 -5.434 1 98 159 MET A N 1
ATOM 1288 C CA . MET A 1 159 ? -12.094 -3.799 -5.027 1 98 159 MET A CA 1
ATOM 1289 C C . MET A 1 159 ? -12.562 -3.088 -3.762 1 98 159 MET A C 1
ATOM 1291 O O . MET A 1 159 ? -11.891 -3.145 -2.729 1 98 159 MET A O 1
ATOM 1295 N N . ASP A 1 160 ? -13.711 -2.439 -3.861 1 95.69 160 ASP A N 1
ATOM 1296 C CA . ASP A 1 160 ? -14.289 -1.834 -2.664 1 95.69 160 ASP A CA 1
ATOM 1297 C C . ASP A 1 160 ? -14.961 -2.887 -1.787 1 95.69 160 ASP A C 1
ATOM 1299 O O . ASP A 1 160 ? -14.953 -4.074 -2.113 1 95.69 160 ASP A O 1
ATOM 1303 N N . GLN A 1 161 ? -15.43 -2.404 -0.703 1 95 161 GLN A N 1
ATOM 1304 C CA . GLN A 1 161 ? -15.93 -3.309 0.327 1 95 161 GLN A CA 1
ATOM 1305 C C . GLN A 1 161 ? -16.938 -4.305 -0.253 1 95 161 GLN A C 1
ATOM 1307 O O . GLN A 1 161 ? -16.844 -5.504 0.018 1 95 161 GLN A O 1
ATOM 1312 N N . GLN A 1 162 ? -17.875 -3.84 -1.015 1 95.5 162 GLN A N 1
ATOM 1313 C CA . GLN A 1 162 ? -18.906 -4.707 -1.562 1 95.5 162 GLN A CA 1
ATOM 1314 C C . GLN A 1 162 ? -18.328 -5.711 -2.549 1 95.5 162 GLN A C 1
ATOM 1316 O O . GLN A 1 162 ? -18.656 -6.898 -2.504 1 95.5 162 GLN A O 1
ATOM 1321 N N . GLU A 1 163 ? -17.5 -5.23 -3.453 1 97 163 GLU A N 1
ATOM 1322 C CA . GLU A 1 163 ? -16.875 -6.113 -4.434 1 97 163 GLU A CA 1
ATOM 1323 C C . GLU A 1 163 ? -15.984 -7.145 -3.75 1 97 163 GLU A C 1
ATOM 1325 O O . GLU A 1 163 ? -15.953 -8.312 -4.152 1 97 163 GLU A O 1
ATOM 1330 N N . LEU A 1 164 ? -15.195 -6.676 -2.738 1 97.62 164 LEU A N 1
ATOM 1331 C CA . LEU A 1 164 ? -14.32 -7.562 -1.984 1 97.62 164 LEU A CA 1
ATOM 1332 C C . LEU A 1 164 ? -15.117 -8.68 -1.321 1 97.62 164 LEU A C 1
ATOM 1334 O O . LEU A 1 164 ? -14.766 -9.859 -1.443 1 97.62 164 LEU A O 1
ATOM 1338 N N . ALA A 1 165 ? -16.203 -8.297 -0.64 1 97.12 165 ALA A N 1
ATOM 1339 C CA . ALA A 1 165 ? -17.047 -9.273 0.047 1 97.12 165 ALA A CA 1
ATOM 1340 C C . ALA A 1 165 ? -17.672 -10.242 -0.944 1 97.12 165 ALA A C 1
ATOM 1342 O O . ALA A 1 165 ? -17.734 -11.453 -0.694 1 97.12 165 ALA A O 1
ATOM 1343 N N . ALA A 1 166 ? -18.172 -9.758 -2.086 1 97.12 166 ALA A N 1
ATOM 1344 C CA . ALA A 1 166 ? -18.797 -10.586 -3.109 1 97.12 166 ALA A CA 1
ATOM 1345 C C . ALA A 1 166 ? -17.797 -11.586 -3.693 1 97.12 166 ALA A C 1
ATOM 1347 O O . ALA A 1 166 ? -18.109 -12.758 -3.877 1 97.12 166 ALA A O 1
ATOM 1348 N N . PHE A 1 167 ? -16.609 -11.078 -3.971 1 97.06 167 PHE A N 1
ATOM 1349 C CA . PHE A 1 167 ? -15.578 -11.922 -4.551 1 97.06 167 PHE A CA 1
ATOM 1350 C C . PHE A 1 167 ? -15.164 -13.023 -3.574 1 97.06 167 PHE A C 1
ATOM 1352 O O . PHE A 1 167 ? -14.93 -14.164 -3.977 1 97.06 167 PHE A O 1
ATOM 1359 N N . ALA A 1 168 ? -15.047 -12.711 -2.297 1 96.25 168 ALA A N 1
ATOM 1360 C CA . ALA A 1 168 ? -14.648 -13.664 -1.263 1 96.25 168 ALA A CA 1
ATOM 1361 C C . ALA A 1 168 ? -15.68 -14.773 -1.106 1 96.25 168 ALA A C 1
ATOM 1363 O O . ALA A 1 168 ? -15.352 -15.875 -0.664 1 96.25 168 ALA A O 1
ATOM 1364 N N . ARG A 1 169 ? -16.953 -14.484 -1.47 1 93.19 169 ARG A N 1
ATOM 1365 C CA . ARG A 1 169 ? -18.047 -15.422 -1.248 1 93.19 169 ARG A CA 1
ATOM 1366 C C . ARG A 1 169 ? -18.266 -16.297 -2.477 1 93.19 169 ARG A C 1
ATOM 1368 O O . ARG A 1 169 ? -18.969 -17.312 -2.4 1 93.19 169 ARG A O 1
ATOM 1375 N N . GLU A 1 170 ? -17.812 -15.945 -3.588 1 84.88 170 GLU A N 1
ATOM 1376 C CA . GLU A 1 170 ? -18.031 -16.703 -4.812 1 84.88 170 GLU A CA 1
ATOM 1377 C C . GLU A 1 170 ? -17.438 -18.109 -4.699 1 84.88 170 GLU A C 1
ATOM 1379 O O . GLU A 1 170 ? -16.438 -18.312 -4 1 84.88 170 GLU A O 1
ATOM 1384 N N . MET B 1 1 ? -6.375 -36.969 -18.625 1 40.06 1 MET B N 1
ATOM 1385 C CA . MET B 1 1 ? -5.285 -36.125 -18.125 1 40.06 1 MET B CA 1
ATOM 1386 C C . MET B 1 1 ? -5.332 -36.031 -16.609 1 40.06 1 MET B C 1
ATOM 1388 O O . MET B 1 1 ? -6.406 -35.875 -16.016 1 40.06 1 MET B O 1
ATOM 1392 N N . ALA B 1 2 ? -4.547 -36.688 -15.883 1 47.38 2 ALA B N 1
ATOM 1393 C CA . ALA B 1 2 ? -4.664 -36.812 -14.43 1 47.38 2 ALA B CA 1
ATOM 1394 C C . ALA B 1 2 ? -4.992 -35.469 -13.781 1 47.38 2 ALA B C 1
ATOM 1396 O O . ALA B 1 2 ? -4.367 -34.469 -14.086 1 47.38 2 ALA B O 1
ATOM 1397 N N . SER B 1 3 ? -6.086 -35.219 -13.32 1 55.53 3 SER B N 1
ATOM 1398 C CA . SER B 1 3 ? -6.605 -34 -12.711 1 55.53 3 SER B CA 1
ATOM 1399 C C . SER B 1 3 ? -5.633 -33.438 -11.68 1 55.53 3 SER B C 1
ATOM 1401 O O . SER B 1 3 ? -5.227 -34.156 -10.758 1 55.53 3 SER B O 1
ATOM 1403 N N . GLU B 1 4 ? -4.641 -32.656 -12.125 1 68.75 4 GLU B N 1
ATOM 1404 C CA . GLU B 1 4 ? -3.695 -32.062 -11.164 1 68.75 4 GLU B CA 1
ATOM 1405 C C . GLU B 1 4 ? -4.422 -31.391 -10.008 1 68.75 4 GLU B C 1
ATOM 1407 O O . GLU B 1 4 ? -5.383 -30.656 -10.227 1 68.75 4 GLU B O 1
ATOM 1412 N N . ASN B 1 5 ? -4.336 -32.125 -8.852 1 85.44 5 ASN B N 1
ATOM 1413 C CA . ASN B 1 5 ? -4.902 -31.547 -7.641 1 85.44 5 ASN B CA 1
ATOM 1414 C C . ASN B 1 5 ? -4.094 -30.344 -7.156 1 85.44 5 ASN B C 1
ATOM 1416 O O . ASN B 1 5 ? -2.936 -30.484 -6.766 1 85.44 5 ASN B O 1
ATOM 1420 N N . VAL B 1 6 ? -4.582 -29.188 -7.438 1 92.81 6 VAL B N 1
ATOM 1421 C CA . VAL B 1 6 ? -3.916 -27.969 -6.992 1 92.81 6 VAL B CA 1
ATOM 1422 C C . VAL B 1 6 ? -4.371 -27.625 -5.574 1 92.81 6 VAL B C 1
ATOM 1424 O O . VAL B 1 6 ? -5.566 -27.656 -5.277 1 92.81 6 VAL B O 1
ATOM 1427 N N . VAL B 1 7 ? -3.428 -27.438 -4.668 1 95.25 7 VAL B N 1
ATOM 1428 C CA . VAL B 1 7 ? -3.707 -27.047 -3.289 1 95.25 7 VAL B CA 1
ATOM 1429 C C . VAL B 1 7 ? -3.189 -25.625 -3.041 1 95.25 7 VAL B C 1
ATOM 1431 O O . VAL B 1 7 ? -2.055 -25.312 -3.396 1 95.25 7 VAL B O 1
ATOM 1434 N N . ILE B 1 8 ? -4.031 -24.766 -2.477 1 97.44 8 ILE B N 1
ATOM 1435 C CA . ILE B 1 8 ? -3.635 -23.438 -2.061 1 97.44 8 ILE B CA 1
ATOM 1436 C C . ILE B 1 8 ? -3.389 -23.406 -0.553 1 97.44 8 ILE B C 1
ATOM 1438 O O . ILE B 1 8 ? -4.246 -23.828 0.228 1 97.44 8 ILE B O 1
ATOM 1442 N N . ARG B 1 9 ? -2.279 -22.938 -0.169 1 97.81 9 ARG B N 1
ATOM 1443 C CA . ARG B 1 9 ? -1.928 -22.906 1.247 1 97.81 9 ARG B CA 1
ATOM 1444 C C . ARG B 1 9 ? -1.044 -21.703 1.567 1 97.81 9 ARG B C 1
ATOM 1446 O O . ARG B 1 9 ? -0.503 -21.078 0.662 1 97.81 9 ARG B O 1
ATOM 1453 N N . ALA B 1 10 ? -0.943 -21.438 2.879 1 98.44 10 ALA B N 1
ATOM 1454 C CA . ALA B 1 10 ? 0.017 -20.422 3.312 1 98.44 10 ALA B CA 1
ATOM 1455 C C . ALA B 1 10 ? 1.445 -20.844 2.984 1 98.44 10 ALA B C 1
ATOM 1457 O O . ALA B 1 10 ? 1.791 -22.031 3.092 1 98.44 10 ALA B O 1
ATOM 1458 N N . ALA B 1 11 ? 2.238 -19.906 2.602 1 98.44 11 ALA B N 1
ATOM 1459 C CA . ALA B 1 11 ? 3.648 -20.172 2.334 1 98.44 11 ALA B CA 1
ATOM 1460 C C . ALA B 1 11 ? 4.391 -20.547 3.613 1 98.44 11 ALA B C 1
ATOM 1462 O O . ALA B 1 11 ? 4.004 -20.125 4.707 1 98.44 11 ALA B O 1
ATOM 1463 N N . ARG B 1 12 ? 5.418 -21.312 3.447 1 97.94 12 ARG B N 1
ATOM 1464 C CA . ARG B 1 12 ? 6.359 -21.672 4.5 1 97.94 12 ARG B CA 1
ATOM 1465 C C . ARG B 1 12 ? 7.777 -21.25 4.141 1 97.94 12 ARG B C 1
ATOM 1467 O O . ARG B 1 12 ? 8.07 -20.953 2.977 1 97.94 12 ARG B O 1
ATOM 1474 N N . PRO B 1 13 ? 8.648 -21.203 5.184 1 97.88 13 PRO B N 1
ATOM 1475 C CA . PRO B 1 13 ? 10.008 -20.75 4.895 1 97.88 13 PRO B CA 1
ATOM 1476 C C . PRO B 1 13 ? 10.664 -21.547 3.766 1 97.88 13 PRO B C 1
ATOM 1478 O O . PRO B 1 13 ? 11.406 -20.984 2.959 1 97.88 13 PRO B O 1
ATOM 1481 N N . GLY B 1 14 ? 10.352 -22.734 3.662 1 97.25 14 GLY B N 1
ATOM 1482 C CA . GLY B 1 14 ? 10.945 -23.594 2.66 1 97.25 14 GLY B CA 1
ATOM 1483 C C . GLY B 1 14 ? 10.453 -23.312 1.254 1 97.25 14 GLY B C 1
ATOM 1484 O O . GLY B 1 14 ? 11.016 -23.812 0.279 1 97.25 14 GLY B O 1
ATOM 1485 N N . ASP B 1 15 ? 9.484 -22.469 1.086 1 97.94 15 ASP B N 1
ATOM 1486 C CA . ASP B 1 15 ? 8.906 -22.141 -0.214 1 97.94 15 ASP B CA 1
ATOM 1487 C C . ASP B 1 15 ? 9.633 -20.969 -0.859 1 97.94 15 ASP B C 1
ATOM 1489 O O . ASP B 1 15 ? 9.422 -20.672 -2.037 1 97.94 15 ASP B O 1
ATOM 1493 N N . CYS B 1 16 ? 10.547 -20.312 -0.151 1 97.81 16 CYS B N 1
ATOM 1494 C CA . CYS B 1 16 ? 11.062 -19 -0.558 1 97.81 16 CYS B CA 1
ATOM 1495 C C . CYS B 1 16 ? 11.883 -19.125 -1.837 1 97.81 16 CYS B C 1
ATOM 1497 O O . CYS B 1 16 ? 11.875 -18.203 -2.668 1 97.81 16 CYS B O 1
ATOM 1499 N N . GLU B 1 17 ? 12.594 -20.188 -1.995 1 97.5 17 GLU B N 1
ATOM 1500 C CA . GLU B 1 17 ? 13.359 -20.375 -3.223 1 97.5 17 GLU B CA 1
ATOM 1501 C C . GLU B 1 17 ? 12.445 -20.391 -4.445 1 97.5 17 GLU B C 1
ATOM 1503 O O . GLU B 1 17 ? 12.711 -19.719 -5.438 1 97.5 17 GLU B O 1
ATOM 1508 N N . GLU B 1 18 ? 11.422 -21.172 -4.379 1 97.56 18 GLU B N 1
ATOM 1509 C CA . GLU B 1 18 ? 10.492 -21.297 -5.5 1 97.56 18 GLU B CA 1
ATOM 1510 C C . GLU B 1 18 ? 9.695 -20.016 -5.711 1 97.56 18 GLU B C 1
ATOM 1512 O O . GLU B 1 18 ? 9.383 -19.656 -6.848 1 97.56 18 GLU B O 1
ATOM 1517 N N . ILE B 1 19 ? 9.352 -19.359 -4.652 1 98.12 19 ILE B N 1
ATOM 1518 C CA . ILE B 1 19 ? 8.672 -18.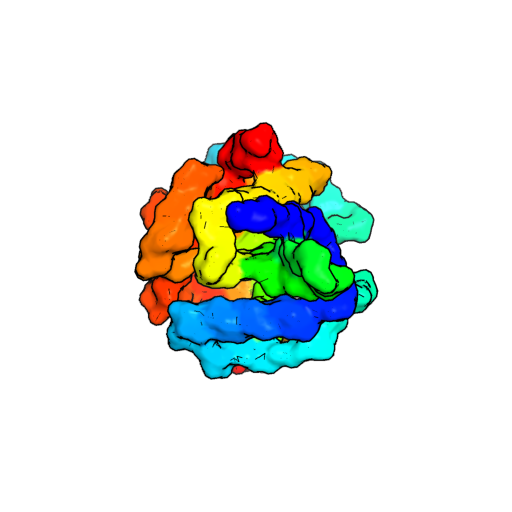078 -4.77 1 98.12 19 ILE B CA 1
ATOM 1519 C C . ILE B 1 19 ? 9.57 -17.078 -5.496 1 98.12 19 ILE B C 1
ATOM 1521 O O . ILE B 1 19 ? 9.125 -16.375 -6.41 1 98.12 19 ILE B O 1
ATOM 1525 N N . LEU B 1 20 ? 10.844 -17.062 -5.082 1 97.81 20 LEU B N 1
ATOM 1526 C CA . LEU B 1 20 ? 11.789 -16.156 -5.727 1 97.81 20 LEU B CA 1
ATOM 1527 C C . LEU B 1 20 ? 11.906 -16.469 -7.215 1 97.81 20 LEU B C 1
ATOM 1529 O O . LEU B 1 20 ? 11.969 -15.547 -8.039 1 97.81 20 LEU B O 1
ATOM 1533 N N . ARG B 1 21 ? 11.977 -17.719 -7.523 1 97.19 21 ARG B N 1
ATOM 1534 C CA . ARG B 1 21 ? 12.008 -18.125 -8.922 1 97.19 21 ARG B CA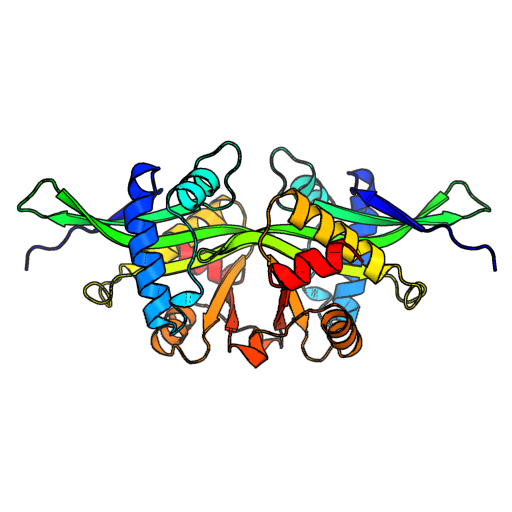 1
ATOM 1535 C C . ARG B 1 21 ? 10.828 -17.547 -9.688 1 97.19 21 ARG B C 1
ATOM 1537 O O . ARG B 1 21 ? 10.992 -17 -10.781 1 97.19 21 ARG B O 1
ATOM 1544 N N . MET B 1 22 ? 9.656 -17.625 -9.203 1 97.81 22 MET B N 1
ATOM 1545 C CA . MET B 1 22 ? 8.445 -17.156 -9.867 1 97.81 22 MET B CA 1
ATOM 1546 C C . MET B 1 22 ? 8.422 -15.625 -9.914 1 97.81 22 MET B C 1
ATOM 1548 O O . MET B 1 22 ? 7.918 -15.039 -10.875 1 97.81 22 MET B O 1
ATOM 1552 N N . ILE B 1 23 ? 8.945 -14.953 -8.867 1 97.56 23 ILE B N 1
ATOM 1553 C CA . ILE B 1 23 ? 9.086 -13.508 -8.883 1 97.56 23 ILE B CA 1
ATOM 1554 C C . ILE B 1 23 ? 9.938 -13.078 -10.078 1 97.56 23 ILE B C 1
ATOM 1556 O O . ILE B 1 23 ? 9.578 -12.148 -10.805 1 97.56 23 ILE B O 1
ATOM 1560 N N . LYS B 1 24 ? 11.008 -13.797 -10.281 1 96.75 24 LYS B N 1
ATOM 1561 C CA . LYS B 1 24 ? 11.906 -13.484 -11.383 1 96.75 24 LYS B CA 1
ATOM 1562 C C . LYS B 1 24 ? 11.242 -13.766 -12.734 1 96.75 24 LYS B C 1
ATOM 1564 O O . LYS B 1 24 ? 11.422 -13.008 -13.688 1 96.75 24 LYS B O 1
ATOM 1569 N N . GLU B 1 25 ? 10.484 -14.836 -12.82 1 96.62 25 GLU B N 1
ATOM 1570 C CA . GLU B 1 25 ? 9.734 -15.125 -14.047 1 96.62 25 GLU B CA 1
ATOM 1571 C C . GLU B 1 25 ? 8.734 -14.023 -14.359 1 96.62 25 GLU B C 1
ATOM 1573 O O . GLU B 1 25 ? 8.586 -13.633 -15.523 1 96.62 25 GLU B O 1
ATOM 1578 N N . LEU B 1 26 ? 8.078 -13.523 -13.359 1 95.62 26 LEU B N 1
ATOM 1579 C CA . LEU B 1 26 ? 7.133 -12.43 -13.539 1 95.62 26 LEU B CA 1
ATOM 1580 C C . LEU B 1 26 ? 7.848 -11.156 -13.984 1 95.62 26 LEU B C 1
ATOM 1582 O O . LEU B 1 26 ? 7.367 -10.445 -14.867 1 95.62 26 LEU B O 1
ATOM 1586 N N . ALA B 1 27 ? 8.969 -10.867 -13.367 1 94.62 27 ALA B N 1
ATOM 1587 C CA . ALA B 1 27 ? 9.75 -9.695 -13.742 1 94.62 27 ALA B CA 1
ATOM 1588 C C . ALA B 1 27 ? 10.156 -9.742 -15.211 1 94.62 27 ALA B C 1
ATOM 1590 O O . ALA B 1 27 ? 10.148 -8.719 -15.898 1 94.62 27 ALA B O 1
ATOM 1591 N N . VAL B 1 28 ? 10.516 -10.906 -15.711 1 94.62 28 VAL B N 1
ATOM 1592 C CA . VAL B 1 28 ? 10.852 -11.094 -17.125 1 94.62 28 VAL B CA 1
ATOM 1593 C C . VAL B 1 28 ? 9.633 -10.773 -17.984 1 94.62 28 VAL B C 1
ATOM 1595 O O . VAL B 1 28 ? 9.734 -10.039 -18.969 1 94.62 28 VAL B O 1
ATOM 1598 N N . TYR B 1 29 ? 8.523 -11.344 -17.594 1 92.5 29 TYR B N 1
ATOM 1599 C CA . TYR B 1 29 ? 7.285 -11.086 -18.312 1 92.5 29 TYR B CA 1
ATOM 1600 C C . TYR B 1 29 ? 6.992 -9.586 -18.375 1 92.5 29 TYR B C 1
ATOM 1602 O O . TYR B 1 29 ? 6.508 -9.086 -19.391 1 92.5 29 TYR B O 1
ATOM 1610 N N . GLU B 1 30 ? 7.301 -8.852 -17.25 1 90.81 30 GLU B N 1
ATOM 1611 C CA . GLU B 1 30 ? 7.027 -7.418 -17.141 1 90.81 30 GLU B CA 1
ATOM 1612 C C . GLU B 1 30 ? 8.133 -6.59 -17.781 1 90.81 30 GLU B C 1
ATOM 1614 O O . GLU B 1 30 ? 8.125 -5.359 -17.688 1 90.81 30 GLU B O 1
ATOM 1619 N N . LYS B 1 31 ? 9.164 -7.234 -18.438 1 90.75 31 LYS B N 1
ATOM 1620 C CA . LYS B 1 31 ? 10.25 -6.629 -19.203 1 90.75 31 LYS B CA 1
ATOM 1621 C C . LYS B 1 31 ? 11.156 -5.793 -18.297 1 90.75 31 LYS B C 1
ATOM 1623 O O . LYS B 1 31 ? 11.688 -4.77 -18.719 1 90.75 31 LYS B O 1
ATOM 1628 N N . MET B 1 32 ? 11.25 -6.207 -16.953 1 88.88 32 MET B N 1
ATOM 1629 C CA . MET B 1 32 ? 12.086 -5.504 -15.992 1 88.88 32 MET B CA 1
ATOM 1630 C C . MET B 1 32 ? 12.891 -6.492 -15.141 1 88.88 32 MET B C 1
ATOM 1632 O O . MET B 1 32 ? 12.938 -6.367 -13.914 1 88.88 32 MET B O 1
ATOM 1636 N N . PRO B 1 33 ? 13.477 -7.531 -15.773 1 89.56 33 PRO B N 1
ATOM 1637 C CA . PRO B 1 33 ? 14.156 -8.547 -14.969 1 89.56 33 PRO B CA 1
ATOM 1638 C C . PRO B 1 33 ? 15.336 -7.98 -14.172 1 89.56 33 PRO B C 1
ATOM 1640 O O . PRO B 1 33 ? 15.656 -8.492 -13.094 1 89.56 33 PRO B O 1
ATOM 1643 N N . GLU B 1 34 ? 15.961 -6.949 -14.633 1 89.12 34 GLU B N 1
ATOM 1644 C CA . GLU B 1 34 ? 17.141 -6.367 -14 1 89.12 34 GLU B CA 1
ATOM 1645 C C . GLU B 1 34 ? 16.781 -5.672 -12.695 1 89.12 34 GLU B C 1
ATOM 1647 O O . GLU B 1 34 ? 17.641 -5.43 -11.852 1 89.12 34 GLU B O 1
ATOM 1652 N N . LYS B 1 35 ? 15.57 -5.395 -12.484 1 86.5 35 LYS B N 1
ATOM 1653 C CA . LYS B 1 35 ? 15.125 -4.66 -11.305 1 86.5 35 LYS B CA 1
ATOM 1654 C C . LYS B 1 35 ? 14.883 -5.605 -10.125 1 86.5 35 LYS B C 1
ATOM 1656 O O . LYS B 1 35 ? 14.852 -5.172 -8.977 1 86.5 35 LYS B O 1
ATOM 1661 N N . ALA B 1 36 ? 14.688 -6.879 -10.391 1 91.81 36 ALA B N 1
ATOM 1662 C CA . ALA B 1 36 ? 14.398 -7.855 -9.344 1 91.81 36 ALA B CA 1
ATOM 1663 C C . ALA B 1 36 ? 15.688 -8.375 -8.711 1 91.81 36 ALA B C 1
ATOM 1665 O O . ALA B 1 36 ? 16.25 -9.375 -9.156 1 91.81 36 ALA B O 1
ATOM 1666 N N . THR B 1 37 ? 16.141 -7.75 -7.648 1 92.56 37 THR B N 1
ATOM 1667 C CA . THR B 1 37 ? 17.438 -8.047 -7.078 1 92.56 37 THR B CA 1
ATOM 1668 C C . THR B 1 37 ? 17.297 -8.664 -5.691 1 92.56 37 THR B C 1
ATOM 1670 O O . THR B 1 37 ? 18.297 -8.93 -5.016 1 92.56 37 THR B O 1
ATOM 1673 N N . LEU B 1 38 ? 16.172 -8.914 -5.285 1 94.94 38 LEU B N 1
ATOM 1674 C CA . LEU B 1 38 ? 15.914 -9.461 -3.955 1 94.94 38 LEU B CA 1
ATOM 1675 C C . LEU B 1 38 ? 16.547 -10.844 -3.809 1 94.94 38 LEU B C 1
ATOM 1677 O O . LEU B 1 38 ? 16.5 -11.648 -4.738 1 94.94 38 LEU B O 1
ATOM 1681 N N . THR B 1 39 ? 17.078 -11.109 -2.617 1 96.06 39 THR B N 1
ATOM 1682 C CA . THR B 1 39 ? 17.672 -12.406 -2.338 1 96.06 39 THR B CA 1
ATOM 1683 C C . THR B 1 39 ? 16.672 -13.312 -1.626 1 96.06 39 THR B C 1
ATOM 1685 O O . THR B 1 39 ? 15.703 -12.836 -1.025 1 96.06 39 THR B O 1
ATOM 1688 N N . GLU B 1 40 ? 16.922 -14.594 -1.738 1 97.25 40 GLU B N 1
ATOM 1689 C CA . GLU B 1 40 ? 16.094 -15.57 -1.035 1 97.25 40 GLU B CA 1
ATOM 1690 C C . GLU B 1 40 ? 16.094 -15.32 0.47 1 97.25 40 GLU B C 1
ATOM 1692 O O . GLU B 1 40 ? 15.062 -15.445 1.132 1 97.25 40 GLU B O 1
ATOM 1697 N N . GLU B 1 41 ? 17.25 -15.016 0.977 1 97 41 GLU B N 1
ATOM 1698 C CA . GLU B 1 41 ? 17.406 -14.773 2.408 1 97 41 GLU B CA 1
ATOM 1699 C C . GLU B 1 41 ? 16.562 -13.586 2.855 1 97 41 GLU B C 1
ATOM 1701 O O . GLU B 1 41 ? 15.859 -13.656 3.873 1 97 41 GLU B O 1
ATOM 1706 N N . ALA B 1 42 ? 16.625 -12.523 2.125 1 96.19 42 ALA B N 1
ATOM 1707 C CA . ALA B 1 42 ? 15.828 -11.336 2.455 1 96.19 42 ALA B CA 1
ATOM 1708 C C . ALA B 1 42 ? 14.328 -11.641 2.381 1 96.19 42 ALA B C 1
ATOM 1710 O O . ALA B 1 42 ? 13.57 -11.242 3.264 1 96.19 42 ALA B O 1
ATOM 1711 N N . LEU B 1 43 ? 14.023 -12.375 1.315 1 97.31 43 LEU B N 1
ATOM 1712 C CA . LEU B 1 43 ? 12.633 -12.789 1.131 1 97.31 43 LEU B CA 1
ATOM 1713 C C . LEU B 1 43 ? 12.141 -13.594 2.326 1 97.31 43 LEU B C 1
ATOM 1715 O O . LEU B 1 43 ? 11.055 -13.344 2.848 1 97.31 43 LEU B O 1
ATOM 1719 N N . ARG B 1 44 ? 12.891 -14.492 2.76 1 97.75 44 ARG B N 1
ATOM 1720 C CA . ARG B 1 44 ? 12.555 -15.359 3.881 1 97.75 44 ARG B CA 1
ATOM 1721 C C . ARG B 1 44 ? 12.461 -14.57 5.18 1 97.75 44 ARG B C 1
ATOM 1723 O O . ARG B 1 44 ? 11.484 -14.703 5.926 1 97.75 44 ARG B O 1
ATOM 1730 N N . ASP B 1 45 ? 13.406 -13.734 5.434 1 96.94 45 ASP B N 1
ATOM 1731 C CA . ASP B 1 45 ? 13.461 -12.961 6.672 1 96.94 45 ASP B CA 1
ATOM 1732 C C . ASP B 1 45 ? 12.273 -12 6.766 1 96.94 45 ASP B C 1
ATOM 1734 O O . ASP B 1 45 ? 11.719 -11.797 7.848 1 96.94 45 ASP B O 1
ATOM 1738 N N . ASP B 1 46 ? 11.906 -11.445 5.68 1 97.12 46 ASP B N 1
ATOM 1739 C CA . ASP B 1 46 ? 10.875 -10.406 5.664 1 97.12 46 ASP B CA 1
ATOM 1740 C C . ASP B 1 46 ? 9.484 -11.016 5.836 1 97.12 46 ASP B C 1
ATOM 1742 O O . ASP B 1 46 ? 8.539 -10.312 6.195 1 97.12 46 ASP B O 1
ATOM 1746 N N . ALA B 1 47 ? 9.367 -12.258 5.602 1 97.25 47 ALA B N 1
ATOM 1747 C CA . ALA B 1 47 ? 8.062 -12.898 5.738 1 97.25 47 ALA B CA 1
ATOM 1748 C C . ALA B 1 47 ? 7.977 -13.711 7.031 1 97.25 47 ALA B C 1
ATOM 1750 O O . ALA B 1 47 ? 6.898 -13.844 7.617 1 97.25 47 ALA B O 1
ATOM 1751 N N . PHE B 1 48 ? 9.094 -14.242 7.469 1 96.94 48 PHE B N 1
ATOM 1752 C CA . PHE B 1 48 ? 9.023 -15.25 8.516 1 96.94 48 PHE B CA 1
ATOM 1753 C C . PHE B 1 48 ? 9.883 -14.859 9.711 1 96.94 48 PHE B C 1
ATOM 1755 O O . PHE B 1 48 ? 10.062 -15.648 10.641 1 96.94 48 PHE B O 1
ATOM 1762 N N . GLY B 1 49 ? 10.414 -13.695 9.719 1 92 49 GLY B N 1
ATOM 1763 C CA . GLY B 1 49 ? 11.102 -13.172 10.891 1 92 49 GLY B CA 1
ATOM 1764 C C . GLY B 1 49 ? 10.156 -12.703 11.977 1 92 49 GLY B C 1
ATOM 1765 O O . GLY B 1 49 ? 9.008 -13.141 12.039 1 92 49 GLY B O 1
ATOM 1766 N N . ASP B 1 50 ? 10.531 -11.828 12.906 1 87.94 50 ASP B N 1
ATOM 1767 C CA . ASP B 1 50 ? 9.781 -11.391 14.078 1 87.94 50 ASP B CA 1
ATOM 1768 C C . ASP B 1 50 ? 8.5 -10.672 13.672 1 87.94 50 ASP B C 1
ATOM 1770 O O . ASP B 1 50 ? 7.426 -10.93 14.219 1 87.94 50 ASP B O 1
ATOM 1774 N N . GLN B 1 51 ? 8.633 -9.797 12.695 1 88.12 51 GLN B N 1
ATOM 1775 C CA . GLN B 1 51 ? 7.484 -9.086 12.148 1 88.12 51 GLN B CA 1
ATOM 1776 C C . GLN B 1 51 ? 7.441 -9.195 10.625 1 88.12 51 GLN B C 1
ATOM 1778 O O . GLN B 1 51 ? 8.367 -8.766 9.938 1 88.12 51 GLN B O 1
ATOM 1783 N N . PRO B 1 52 ? 6.375 -9.805 10.211 1 94.75 52 PRO B N 1
ATOM 1784 C CA . PRO B 1 52 ? 6.32 -9.984 8.758 1 94.75 52 PRO B CA 1
ATOM 1785 C C . PRO B 1 52 ? 6.016 -8.688 8.016 1 94.75 52 PRO B C 1
ATOM 1787 O O . PRO B 1 52 ? 5.137 -7.926 8.422 1 94.75 52 PRO B O 1
ATOM 1790 N N . TYR B 1 53 ? 6.73 -8.453 6.945 1 96.75 53 TYR B N 1
ATOM 1791 C CA . TYR B 1 53 ? 6.453 -7.336 6.051 1 96.75 53 TYR B CA 1
ATOM 1792 C C . TYR B 1 53 ? 5.453 -7.738 4.973 1 96.75 53 TYR B C 1
ATOM 1794 O O . TYR B 1 53 ? 4.816 -6.879 4.359 1 96.75 53 TYR B O 1
ATOM 1802 N N . TYR B 1 54 ? 5.418 -9.008 4.734 1 97.94 54 TYR B N 1
ATOM 1803 C CA . TYR B 1 54 ? 4.438 -9.57 3.811 1 97.94 54 TYR B CA 1
ATOM 1804 C C . TYR B 1 54 ? 4.07 -10.992 4.207 1 97.94 54 TYR B C 1
ATOM 1806 O O . TY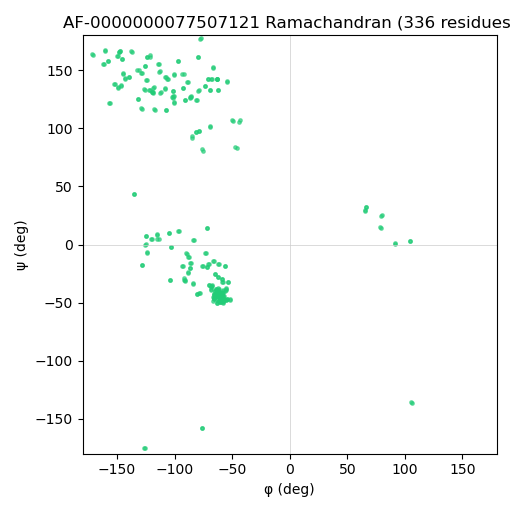R B 1 54 ? 4.73 -11.602 5.055 1 97.94 54 TYR B O 1
ATOM 1814 N N . ARG B 1 55 ? 2.961 -11.43 3.67 1 98.06 55 ARG B N 1
ATOM 1815 C CA . ARG B 1 55 ? 2.553 -12.828 3.695 1 98.06 55 ARG B CA 1
ATOM 1816 C C . ARG B 1 55 ? 2.301 -13.352 2.285 1 98.06 55 ARG B C 1
ATOM 1818 O O . ARG B 1 55 ? 2.184 -12.57 1.339 1 98.06 55 ARG B O 1
ATOM 1825 N N . ALA B 1 56 ? 2.32 -14.664 2.205 1 98.56 56 ALA B N 1
ATOM 1826 C CA . ALA B 1 56 ? 2.121 -15.211 0.867 1 98.56 56 ALA B CA 1
ATOM 1827 C C . ALA B 1 56 ? 1.293 -16.484 0.917 1 98.56 56 ALA B C 1
ATOM 1829 O O . ALA B 1 56 ? 1.38 -17.25 1.88 1 98.56 56 ALA B O 1
ATOM 1830 N N . LEU B 1 57 ? 0.455 -16.641 -0.067 1 98.75 57 LEU B N 1
ATOM 1831 C CA . LEU B 1 57 ? -0.17 -17.906 -0.424 1 98.75 57 LEU B CA 1
ATOM 1832 C C . LEU B 1 57 ? 0.532 -18.547 -1.618 1 98.75 57 LEU B C 1
ATOM 1834 O O . LEU B 1 57 ? 1.03 -17.844 -2.498 1 98.75 57 LEU B O 1
ATOM 1838 N N . VAL B 1 58 ? 0.567 -19.875 -1.603 1 98.62 58 VAL B N 1
ATOM 1839 C CA . VAL B 1 58 ? 1.156 -20.578 -2.74 1 98.62 58 VAL B CA 1
ATOM 1840 C C . VAL B 1 58 ? 0.188 -21.641 -3.254 1 98.62 58 VAL B C 1
ATOM 1842 O O . VAL B 1 58 ? -0.63 -22.156 -2.492 1 98.62 58 VAL B O 1
ATOM 1845 N N . ALA B 1 59 ? 0.23 -21.859 -4.539 1 98.12 59 ALA B N 1
ATOM 1846 C CA . ALA B 1 59 ? -0.44 -22.984 -5.188 1 98.12 59 ALA B CA 1
ATOM 1847 C C . ALA B 1 59 ? 0.552 -24.094 -5.52 1 98.12 59 ALA B C 1
ATOM 1849 O O . ALA B 1 59 ? 1.575 -23.859 -6.164 1 98.12 59 ALA B O 1
ATOM 1850 N N . GLU B 1 60 ? 0.238 -25.219 -5.07 1 96.31 60 GLU B N 1
ATOM 1851 C CA . GLU B 1 60 ? 1.124 -26.344 -5.336 1 96.31 60 GLU B CA 1
ATOM 1852 C C . GLU B 1 60 ? 0.38 -27.484 -6.035 1 96.31 60 GLU B C 1
ATOM 1854 O O . GLU B 1 60 ? -0.81 -27.688 -5.789 1 96.31 60 GLU B O 1
ATOM 1859 N N . VAL B 1 61 ? 1.125 -28.078 -6.961 1 92.75 61 VAL B N 1
ATOM 1860 C CA . VAL B 1 61 ? 0.574 -29.234 -7.676 1 92.75 61 VAL B CA 1
ATOM 1861 C C . VAL B 1 61 ? 1.444 -30.469 -7.43 1 92.75 61 VAL B C 1
ATOM 1863 O O . VAL B 1 61 ? 2.67 -30.359 -7.34 1 92.75 61 VAL B O 1
ATOM 1866 N N . GLY B 1 62 ? 0.75 -31.469 -7.086 1 84.69 62 GLY B N 1
ATOM 1867 C CA . GLY B 1 62 ? 1.448 -32.75 -6.883 1 84.69 62 GLY B CA 1
ATOM 1868 C C . GLY B 1 62 ? 1.479 -33.594 -8.125 1 84.69 62 GLY B C 1
ATOM 1869 O O . GLY B 1 62 ? 0.75 -33.344 -9.086 1 84.69 62 GLY B O 1
ATOM 1870 N N . SER B 1 63 ? 2.666 -34.344 -8.203 1 72.75 63 SER B N 1
ATOM 1871 C CA . SER B 1 63 ? 2.742 -35.375 -9.234 1 72.75 63 SER B CA 1
ATOM 1872 C C . SER B 1 63 ? 2.256 -36.719 -8.711 1 72.75 63 SER B C 1
ATOM 1874 O O . SER B 1 63 ? 2.535 -37.094 -7.57 1 72.75 63 SER B O 1
ATOM 1876 N N . ASN B 1 64 ? 1.322 -37.219 -9.391 1 65.81 64 ASN B N 1
ATOM 1877 C CA . ASN B 1 64 ? 0.896 -38.562 -9.039 1 65.81 64 ASN B CA 1
ATOM 1878 C C . ASN B 1 64 ? 2.062 -39.562 -9.078 1 65.81 64 ASN B C 1
ATOM 1880 O O . ASN B 1 64 ? 1.977 -40.656 -8.508 1 65.81 64 ASN B O 1
ATOM 1884 N N . LEU B 1 65 ? 2.992 -39.125 -9.727 1 65.12 65 LEU B N 1
ATOM 1885 C CA . LEU B 1 65 ? 4.09 -40.062 -9.953 1 65.12 65 LEU B CA 1
ATOM 1886 C C . LEU B 1 65 ? 5.145 -39.938 -8.859 1 65.12 65 LEU B C 1
ATOM 1888 O O . LEU B 1 65 ? 5.895 -40.906 -8.602 1 65.12 65 LEU B O 1
ATOM 1892 N N . THR B 1 66 ? 5.242 -38.781 -8.328 1 67.81 66 THR B N 1
ATOM 1893 C CA . THR B 1 66 ? 6.246 -38.562 -7.293 1 67.81 66 THR B CA 1
ATOM 1894 C C . THR B 1 66 ? 5.633 -37.844 -6.09 1 67.81 66 THR B C 1
ATOM 1896 O O . THR B 1 66 ? 4.535 -37.281 -6.18 1 67.81 66 THR B O 1
ATOM 1899 N N . ASP B 1 67 ? 6.07 -38.031 -5.02 1 70.38 67 ASP B N 1
ATOM 1900 C CA . ASP B 1 67 ? 5.645 -37.344 -3.799 1 70.38 67 ASP B CA 1
ATOM 1901 C C . ASP B 1 67 ? 6.125 -35.906 -3.785 1 70.38 67 ASP B C 1
ATOM 1903 O O . ASP B 1 67 ? 6.051 -35.219 -2.754 1 70.38 67 ASP B O 1
ATOM 1907 N N . ARG B 1 68 ? 6.547 -35.594 -5.066 1 80.06 68 ARG B N 1
ATOM 1908 C CA . ARG B 1 68 ? 7.082 -34.25 -5.121 1 80.06 68 ARG B CA 1
ATOM 1909 C C . ARG B 1 68 ? 5.996 -33.25 -5.512 1 80.06 68 ARG B C 1
ATOM 1911 O O . ARG B 1 68 ? 5.133 -33.562 -6.336 1 80.06 68 ARG B O 1
ATOM 1918 N N . THR B 1 69 ? 5.973 -32.156 -4.777 1 88.12 69 THR B N 1
ATOM 1919 C CA . THR B 1 69 ? 5.066 -31.062 -5.102 1 88.12 69 THR B CA 1
ATOM 1920 C C . THR B 1 69 ? 5.832 -29.891 -5.715 1 88.12 69 THR B C 1
ATOM 1922 O O . THR B 1 69 ? 7.035 -29.75 -5.496 1 88.12 69 THR B O 1
ATOM 1925 N N . LYS B 1 70 ? 5.227 -29.281 -6.637 1 92.69 70 LYS B N 1
ATOM 1926 C CA . LYS B 1 70 ? 5.789 -28.109 -7.293 1 92.69 70 LYS B CA 1
ATOM 1927 C C . LYS B 1 70 ? 4.898 -26.891 -7.082 1 92.69 70 LYS B C 1
ATOM 1929 O O . LYS B 1 70 ? 3.674 -26.984 -7.168 1 92.69 70 LYS B O 1
ATOM 1934 N N . LEU B 1 71 ? 5.582 -25.781 -6.746 1 97.25 71 LEU B N 1
ATOM 1935 C CA . LEU B 1 71 ? 4.82 -24.531 -6.695 1 97.25 71 LEU B CA 1
ATOM 1936 C C . LEU B 1 71 ? 4.598 -23.984 -8.102 1 97.25 71 LEU B C 1
ATOM 1938 O O . LEU B 1 71 ? 5.531 -23.906 -8.898 1 97.25 71 LEU B O 1
ATOM 1942 N N . ILE B 1 72 ? 3.346 -23.594 -8.375 1 97.56 72 ILE B N 1
ATOM 1943 C CA . ILE B 1 72 ? 3.027 -23.172 -9.727 1 97.56 72 ILE B CA 1
ATOM 1944 C C . ILE B 1 72 ? 2.402 -21.766 -9.695 1 97.56 72 ILE B C 1
ATOM 1946 O O . ILE B 1 72 ? 2.031 -21.234 -10.734 1 97.56 72 ILE B O 1
ATOM 1950 N N . GLY B 1 73 ? 2.24 -21.172 -8.539 1 98.38 73 GLY B N 1
ATOM 1951 C CA . GLY B 1 73 ? 1.685 -19.844 -8.367 1 98.38 73 GLY B CA 1
ATOM 1952 C C . GLY B 1 73 ? 1.812 -19.312 -6.949 1 98.38 73 GLY B C 1
ATOM 1953 O O . GLY B 1 73 ? 2.107 -20.078 -6.023 1 98.38 73 GLY B O 1
ATOM 1954 N N . TYR B 1 74 ? 1.643 -18.031 -6.824 1 98.69 74 TYR B N 1
ATOM 1955 C CA . TYR B 1 74 ? 1.682 -17.406 -5.508 1 98.69 74 TYR B CA 1
ATOM 1956 C C . TYR B 1 74 ? 0.949 -16.062 -5.512 1 98.69 74 TYR B C 1
ATOM 1958 O O . TYR B 1 74 ? 0.674 -15.508 -6.574 1 98.69 74 TYR B O 1
ATOM 1966 N N . ALA B 1 75 ? 0.555 -15.672 -4.367 1 98.69 75 ALA B N 1
ATOM 1967 C CA . ALA B 1 75 ? 0.103 -14.312 -4.094 1 98.69 75 ALA B CA 1
ATOM 1968 C C . ALA B 1 75 ? 0.771 -13.758 -2.84 1 98.69 75 ALA B C 1
ATOM 1970 O O . ALA B 1 75 ? 0.792 -14.414 -1.795 1 98.69 75 ALA B O 1
ATOM 1971 N N . MET B 1 76 ? 1.374 -12.641 -3.014 1 98.62 76 MET B N 1
ATOM 1972 C CA . MET B 1 76 ? 1.979 -11.906 -1.909 1 98.62 76 MET B CA 1
ATOM 1973 C C . MET B 1 76 ? 1.086 -10.75 -1.473 1 98.62 76 MET B C 1
ATOM 1975 O O . MET B 1 76 ? 0.572 -10.008 -2.311 1 98.62 76 MET B O 1
ATOM 1979 N N . TYR B 1 77 ? 0.861 -10.625 -0.116 1 98.62 77 TYR B N 1
ATOM 1980 C CA . TYR B 1 77 ? -0.034 -9.578 0.349 1 98.62 77 TYR B CA 1
ATOM 1981 C C . TYR B 1 77 ? 0.432 -9.016 1.688 1 98.62 77 TYR B C 1
ATOM 1983 O O . TYR B 1 77 ? 1.238 -9.641 2.383 1 98.62 77 TYR B O 1
ATOM 1991 N N . TYR B 1 78 ? 0.014 -7.859 2.029 1 98.12 78 TYR B N 1
ATOM 1992 C CA . TYR B 1 78 ? 0.153 -7.219 3.332 1 98.12 78 TYR B CA 1
ATOM 1993 C C . TYR B 1 78 ? -1.046 -6.328 3.633 1 98.12 78 TYR B C 1
ATOM 1995 O O . TYR B 1 78 ? -1.868 -6.066 2.752 1 98.12 78 TYR B O 1
ATOM 2003 N N . PHE B 1 79 ? -1.173 -5.93 4.84 1 97.38 79 PHE B N 1
ATOM 2004 C CA . PHE B 1 79 ? -2.297 -5.082 5.219 1 97.38 79 PHE B CA 1
ATOM 2005 C C . PHE B 1 79 ? -1.947 -3.609 5.043 1 97.38 79 PHE B C 1
ATOM 2007 O O . PHE B 1 79 ? -0.81 -3.201 5.289 1 97.38 79 PHE B O 1
ATOM 2014 N N . CYS B 1 80 ? -2.883 -2.908 4.562 1 97.69 80 CYS B N 1
ATOM 2015 C CA . CYS B 1 80 ? -2.768 -1.467 4.371 1 97.69 80 CYS B CA 1
ATOM 2016 C C . CYS B 1 80 ? -3.92 -0.733 5.051 1 97.69 80 CYS B C 1
ATOM 2018 O O . CYS B 1 80 ? -4.668 -1.328 5.832 1 97.69 80 CYS B O 1
ATOM 2020 N N . TYR B 1 81 ? -3.926 0.571 4.832 1 97.75 81 TYR B N 1
ATOM 2021 C CA . TYR B 1 81 ? -4.934 1.349 5.543 1 97.75 81 TYR B CA 1
ATOM 2022 C C . TYR B 1 81 ? -5.527 2.424 4.645 1 97.75 81 TYR B C 1
ATOM 2024 O O . TYR B 1 81 ? -4.84 2.969 3.775 1 97.75 81 TYR B O 1
ATOM 2032 N N . CYS B 1 82 ? -6.766 2.648 4.82 1 94.5 82 CYS B N 1
ATOM 2033 C CA . CYS B 1 82 ? -7.52 3.727 4.188 1 94.5 82 CYS B CA 1
ATOM 2034 C C . CYS B 1 82 ? -8.07 4.695 5.227 1 94.5 82 CYS B C 1
ATOM 2036 O O . CYS B 1 82 ? -8.922 4.324 6.031 1 94.5 82 CYS B O 1
ATOM 2038 N N . PRO B 1 83 ? -7.629 5.922 5.203 1 94.25 83 PRO B N 1
ATOM 2039 C CA . PRO B 1 83 ? -8.109 6.887 6.199 1 94.25 83 PRO B CA 1
ATOM 2040 C C . PRO B 1 83 ? -9.617 7.113 6.125 1 94.25 83 PRO B C 1
ATOM 2042 O O . PRO B 1 83 ? -10.211 7.648 7.062 1 94.25 83 PRO B O 1
ATOM 2045 N N . TRP B 1 84 ? -10.219 6.719 5.012 1 92.94 84 TRP B N 1
ATOM 2046 C CA . TRP B 1 84 ? -11.648 6.934 4.828 1 92.94 84 TRP B CA 1
ATOM 2047 C C . TRP B 1 84 ? -12.453 5.738 5.332 1 92.94 84 TRP B C 1
ATOM 2049 O O . TRP B 1 84 ? -13.562 5.898 5.844 1 92.94 84 TRP B O 1
ATOM 2059 N N . LEU B 1 85 ? -11.82 4.516 5.23 1 94.38 85 LEU B N 1
ATOM 2060 C CA . LEU B 1 85 ? -12.641 3.322 5.414 1 94.38 85 LEU B CA 1
ATOM 2061 C C . LEU B 1 85 ? -12.023 2.387 6.445 1 94.38 85 LEU B C 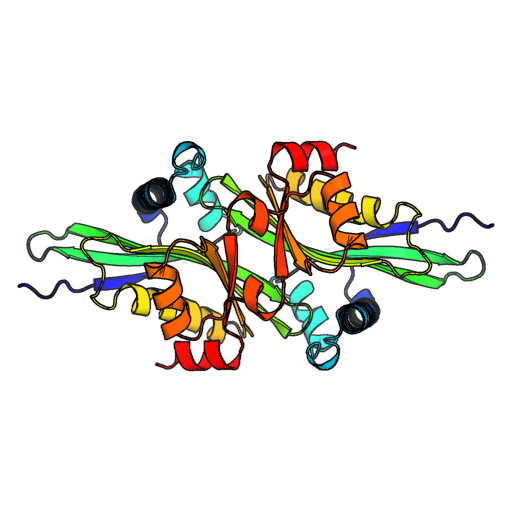1
ATOM 2063 O O . LEU B 1 85 ? -12.688 1.471 6.938 1 94.38 85 LEU B O 1
ATOM 2067 N N . GLY B 1 86 ? -10.734 2.605 6.711 1 96.44 86 GLY B N 1
ATOM 2068 C CA . GLY B 1 86 ? -10.086 1.76 7.695 1 96.44 86 GLY B CA 1
ATOM 2069 C C . GLY B 1 86 ? -9.148 0.74 7.074 1 96.44 86 GLY B C 1
ATOM 2070 O O . GLY B 1 86 ? -8.383 1.065 6.164 1 96.44 86 GLY B O 1
ATOM 2071 N N . ARG B 1 87 ? -9.219 -0.488 7.57 1 97.38 87 ARG B N 1
ATOM 2072 C CA . ARG B 1 87 ? -8.281 -1.541 7.211 1 97.38 87 ARG B CA 1
ATOM 2073 C C . ARG B 1 87 ? -8.445 -1.947 5.75 1 97.38 87 ARG B C 1
ATOM 2075 O O . ARG B 1 87 ? -9.562 -1.993 5.234 1 97.38 87 ARG B O 1
ATOM 2082 N N . GLY B 1 88 ? -7.375 -2.221 5.117 1 98.12 88 GLY B N 1
ATOM 2083 C CA . GLY B 1 88 ? -7.352 -2.773 3.771 1 98.12 88 GLY B CA 1
ATOM 2084 C C . GLY B 1 88 ? -6.32 -3.875 3.598 1 98.12 88 GLY B C 1
ATOM 2085 O O . GLY B 1 88 ? -5.496 -4.105 4.484 1 98.12 88 GLY B O 1
ATOM 2086 N N . ILE B 1 89 ? -6.438 -4.574 2.531 1 98.5 89 ILE B N 1
ATOM 2087 C CA . ILE B 1 89 ? -5.453 -5.586 2.166 1 98.5 89 ILE B CA 1
ATOM 2088 C C . ILE B 1 89 ? -4.883 -5.277 0.783 1 98.5 89 ILE B C 1
ATOM 2090 O O . ILE B 1 89 ? -5.621 -4.883 -0.124 1 98.5 89 ILE B O 1
ATOM 2094 N N . TYR B 1 90 ? -3.584 -5.328 0.659 1 98.75 90 TYR B N 1
ATOM 2095 C CA . TYR B 1 90 ? -2.873 -5.035 -0.581 1 98.75 90 TYR B CA 1
ATOM 2096 C C . TYR B 1 90 ? -2.328 -6.312 -1.209 1 98.75 90 TYR B C 1
ATOM 2098 O O . TYR B 1 90 ? -1.534 -7.027 -0.591 1 98.75 90 TYR B O 1
ATOM 2106 N N . LEU B 1 91 ? -2.805 -6.668 -2.395 1 98.56 91 LEU B N 1
ATOM 2107 C CA . LEU B 1 91 ? -2.242 -7.75 -3.193 1 98.56 91 LEU B CA 1
ATOM 2108 C C . LEU B 1 91 ? -1.016 -7.277 -3.967 1 98.56 91 LEU B C 1
ATOM 2110 O O . LEU B 1 91 ? -1.143 -6.727 -5.062 1 98.56 91 LEU B O 1
ATOM 2114 N N . GLU B 1 92 ? 0.165 -7.48 -3.527 1 97.25 92 GLU B N 1
ATOM 2115 C CA . GLU B 1 92 ? 1.402 -6.883 -4.02 1 97.25 92 GLU B CA 1
ATOM 2116 C C . GLU B 1 92 ? 1.907 -7.605 -5.266 1 97.25 92 GLU B C 1
ATOM 2118 O O . GLU B 1 92 ? 2.453 -6.98 -6.176 1 97.25 92 GLU B O 1
ATOM 2123 N N . ASP B 1 93 ? 1.849 -8.852 -5.258 1 96.56 93 ASP B N 1
ATOM 2124 C CA . ASP B 1 93 ? 2.326 -9.672 -6.371 1 96.56 93 ASP B CA 1
ATOM 2125 C C . ASP B 1 93 ? 1.46 -10.914 -6.555 1 96.56 93 ASP B C 1
ATOM 2127 O O . ASP B 1 93 ? 0.925 -11.453 -5.582 1 96.56 93 ASP B O 1
ATOM 2131 N N . PHE B 1 94 ? 1.337 -11.281 -7.723 1 96.69 94 PHE B N 1
ATOM 2132 C CA . PHE B 1 94 ? 0.404 -12.344 -8.07 1 96.69 94 PHE B CA 1
ATOM 2133 C C . PHE B 1 94 ? 0.812 -13.016 -9.375 1 96.69 94 PHE B C 1
ATOM 2135 O O . PHE B 1 94 ? 0.939 -12.352 -10.406 1 96.69 94 PHE B O 1
ATOM 2142 N N . TYR B 1 95 ? 1.036 -14.328 -9.258 1 97.62 95 TYR B N 1
ATOM 2143 C CA . TYR B 1 95 ? 1.598 -15.031 -10.406 1 97.62 95 TYR B CA 1
ATOM 2144 C C . TYR B 1 95 ? 1.12 -16.469 -10.453 1 97.62 95 TYR B C 1
ATOM 2146 O O . TYR B 1 95 ? 1.041 -17.141 -9.422 1 97.62 95 TYR B O 1
ATOM 2154 N N . VAL B 1 96 ? 0.743 -16.875 -11.602 1 97.56 96 VAL B N 1
ATOM 2155 C CA . VAL B 1 96 ? 0.524 -18.281 -11.938 1 97.56 96 VAL B CA 1
ATOM 2156 C C . VAL B 1 96 ? 1.343 -18.656 -13.172 1 97.56 96 VAL B C 1
ATOM 2158 O O . VAL B 1 96 ? 1.348 -17.922 -14.164 1 97.56 96 VAL B O 1
ATOM 2161 N N . GLU B 1 97 ? 2.029 -19.734 -13.125 1 97.12 97 GLU B N 1
ATOM 2162 C CA . GLU B 1 97 ? 2.805 -20.172 -14.281 1 97.12 97 GLU B CA 1
ATOM 2163 C C . GLU B 1 97 ? 1.93 -20.266 -15.531 1 97.12 97 GLU B C 1
ATOM 2165 O O . GLU B 1 97 ? 0.802 -20.766 -15.469 1 97.12 97 GLU B O 1
ATOM 2170 N N . PRO B 1 98 ? 2.494 -19.859 -16.625 1 95.94 98 PRO B N 1
ATOM 2171 C CA . PRO B 1 98 ? 1.706 -19.797 -17.859 1 95.94 98 PRO B CA 1
ATOM 2172 C C . PRO B 1 98 ? 1.067 -21.141 -18.219 1 95.94 98 PRO B C 1
ATOM 2174 O O . PRO B 1 98 ? -0.102 -21.188 -18.609 1 95.94 98 PRO B O 1
ATOM 2177 N N . ALA B 1 99 ? 1.742 -22.219 -18.047 1 94.31 99 ALA B N 1
ATOM 2178 C CA . ALA B 1 99 ? 1.272 -23.547 -18.422 1 94.31 99 ALA B CA 1
ATOM 2179 C C . ALA B 1 99 ? 0.064 -23.969 -17.594 1 94.31 99 ALA B C 1
ATOM 2181 O O . ALA B 1 99 ? -0.636 -24.922 -17.938 1 94.31 99 ALA B O 1
ATOM 2182 N N . HIS B 1 100 ? -0.198 -23.281 -16.531 1 94.81 100 HIS B N 1
ATOM 2183 C CA . HIS B 1 100 ? -1.26 -23.672 -15.625 1 94.81 100 HIS B CA 1
ATOM 2184 C C . HIS B 1 100 ? -2.381 -22.641 -15.594 1 94.81 100 HIS B C 1
ATOM 2186 O O . HIS B 1 100 ? -3.262 -22.703 -14.727 1 94.81 100 HIS B O 1
ATOM 2192 N N . ARG B 1 101 ? -2.357 -21.688 -16.438 1 94.31 101 ARG B N 1
ATOM 2193 C CA . ARG B 1 101 ? -3.377 -20.656 -16.5 1 94.31 101 ARG B CA 1
ATOM 2194 C C . ARG B 1 101 ? -4.625 -21.141 -17.234 1 94.31 101 ARG B C 1
ATOM 2196 O O . ARG B 1 101 ? -4.602 -22.203 -17.859 1 94.31 101 ARG B O 1
ATOM 2203 N N . GLY B 1 102 ? -5.723 -20.406 -17 1 92.06 102 GLY B N 1
ATOM 2204 C CA . GLY B 1 102 ? -6.977 -20.766 -17.641 1 92.06 102 GLY B CA 1
ATOM 2205 C C . GLY B 1 102 ? -7.676 -21.938 -16.969 1 92.06 102 GLY B C 1
ATOM 2206 O O . GLY B 1 102 ? -8.57 -22.547 -17.562 1 92.06 102 GLY B O 1
ATOM 2207 N N . ARG B 1 103 ? -7.246 -22.25 -15.766 1 92.88 103 ARG B N 1
ATOM 2208 C CA . ARG B 1 103 ? -7.797 -23.406 -15.055 1 92.88 103 ARG B CA 1
ATOM 2209 C C . ARG B 1 103 ? -8.438 -22.969 -13.734 1 92.88 103 ARG B C 1
ATOM 2211 O O . ARG B 1 103 ? -8.742 -23.812 -12.891 1 92.88 103 ARG B O 1
ATOM 2218 N N . GLY B 1 104 ? -8.492 -21.734 -13.477 1 94.94 104 GLY B N 1
ATOM 2219 C CA . GLY B 1 104 ? -9.148 -21.219 -12.281 1 94.94 104 GLY B CA 1
ATOM 2220 C C . GLY B 1 104 ? -8.211 -21.078 -11.102 1 94.94 104 GLY B C 1
ATOM 2221 O O . GLY B 1 104 ? -8.625 -20.672 -10.016 1 94.94 104 GLY B O 1
ATOM 2222 N N . ILE B 1 105 ? -6.984 -21.391 -11.242 1 95.75 105 ILE B N 1
ATOM 2223 C CA . ILE B 1 105 ? -6.012 -21.359 -10.156 1 95.75 105 ILE B CA 1
ATOM 2224 C C . ILE B 1 105 ? -5.824 -19.922 -9.672 1 95.75 105 ILE B C 1
ATOM 2226 O O . ILE B 1 105 ? -5.832 -19.656 -8.469 1 95.75 105 ILE B O 1
ATOM 2230 N N . GLY B 1 106 ? -5.691 -18.969 -10.609 1 96.81 106 GLY B N 1
ATOM 2231 C CA . GLY B 1 106 ? -5.562 -17.562 -10.25 1 96.81 106 GLY B CA 1
ATOM 2232 C C . GLY B 1 106 ? -6.75 -17.047 -9.453 1 96.81 106 GLY B C 1
ATOM 2233 O O . GLY B 1 106 ? -6.578 -16.359 -8.445 1 96.81 106 GLY B O 1
ATOM 2234 N N . THR B 1 107 ? -7.902 -17.422 -9.938 1 97.31 107 THR B N 1
ATOM 2235 C CA . THR B 1 107 ? -9.125 -17.047 -9.234 1 97.31 107 THR B CA 1
ATOM 2236 C C . THR B 1 107 ? -9.125 -17.594 -7.816 1 97.31 107 THR B C 1
ATOM 2238 O O . THR B 1 107 ? -9.445 -16.891 -6.863 1 97.31 107 THR B O 1
ATOM 2241 N N . SER B 1 108 ? -8.727 -18.812 -7.691 1 97 108 SER B N 1
ATOM 2242 C CA . SER B 1 108 ? -8.719 -19.469 -6.391 1 97 108 SER B CA 1
ATOM 2243 C C . SER B 1 108 ? -7.73 -18.797 -5.441 1 97 108 SER B C 1
ATOM 2245 O O . SER B 1 108 ? -8.047 -18.562 -4.27 1 97 108 SER B O 1
ATOM 2247 N N . ILE B 1 109 ? -6.547 -18.469 -5.883 1 97.88 109 ILE B N 1
ATOM 2248 C CA . ILE B 1 109 ? -5.531 -17.828 -5.059 1 97.88 109 ILE B CA 1
ATOM 2249 C C . ILE B 1 109 ? -6.02 -16.453 -4.613 1 97.88 109 ILE B C 1
ATOM 2251 O O . ILE B 1 109 ? -5.984 -16.125 -3.424 1 97.88 109 ILE B O 1
ATOM 2255 N N . MET B 1 110 ? -6.48 -15.68 -5.562 1 98 110 MET B N 1
ATOM 2256 C CA . MET B 1 110 ? -6.918 -14.32 -5.266 1 98 110 MET B CA 1
ATOM 2257 C C . MET B 1 110 ? -8.117 -14.328 -4.32 1 98 110 MET B C 1
ATOM 2259 O O . MET B 1 110 ? -8.227 -13.469 -3.445 1 98 110 MET B O 1
ATOM 2263 N N . LYS B 1 111 ? -8.992 -15.258 -4.523 1 98.19 111 LYS B N 1
ATOM 2264 C CA . LYS B 1 111 ? -10.148 -15.398 -3.643 1 98.19 111 LYS B CA 1
ATOM 2265 C C . LYS B 1 111 ? -9.711 -15.672 -2.205 1 98.19 111 LYS B C 1
ATOM 2267 O O . LYS B 1 111 ? -10.305 -15.148 -1.262 1 98.19 111 LYS B O 1
ATOM 2272 N N . GLU B 1 112 ? -8.75 -16.5 -2.047 1 98.44 112 GLU B N 1
ATOM 2273 C CA . GLU B 1 112 ? -8.258 -16.766 -0.702 1 98.44 112 GLU B CA 1
ATOM 2274 C C . GLU B 1 112 ? -7.691 -15.508 -0.057 1 98.44 112 GLU B C 1
ATOM 2276 O O . GLU B 1 112 ? -7.859 -15.281 1.144 1 98.44 112 GLU B O 1
ATOM 2281 N N . VAL B 1 113 ? -7.012 -14.648 -0.812 1 98.69 113 VAL B N 1
ATOM 2282 C CA . VAL B 1 113 ? -6.531 -13.367 -0.297 1 98.69 113 VAL B CA 1
ATOM 2283 C C . VAL B 1 113 ? -7.715 -12.5 0.113 1 98.69 113 VAL B C 1
ATOM 2285 O O . VAL B 1 113 ? -7.688 -11.852 1.165 1 98.69 113 VAL B O 1
ATOM 2288 N N . ALA B 1 114 ? -8.719 -12.492 -0.73 1 98.62 114 ALA B N 1
ATOM 2289 C CA . ALA B 1 114 ? -9.93 -11.734 -0.421 1 98.62 114 ALA B CA 1
ATOM 2290 C C . ALA B 1 114 ? -10.562 -12.219 0.878 1 98.62 114 ALA B C 1
ATOM 2292 O O . ALA B 1 114 ? -10.992 -11.414 1.709 1 98.62 114 ALA B O 1
ATOM 2293 N N . LYS B 1 115 ? -10.633 -13.523 1.04 1 98.69 115 LYS B N 1
ATOM 2294 C CA . LYS B 1 115 ? -11.18 -14.102 2.264 1 98.69 115 LYS B CA 1
ATOM 2295 C C . LYS B 1 115 ? -10.383 -13.656 3.486 1 98.69 115 LYS B C 1
ATOM 2297 O O . LYS B 1 115 ? -10.961 -13.367 4.539 1 98.69 115 LYS B O 1
ATOM 2302 N N . ILE B 1 116 ? -9.109 -13.625 3.377 1 98.44 116 ILE B N 1
ATOM 2303 C CA . ILE B 1 116 ? -8.25 -13.148 4.453 1 98.44 116 ILE B CA 1
ATOM 2304 C C . ILE B 1 116 ? -8.586 -11.688 4.773 1 98.44 116 ILE B C 1
ATOM 2306 O O . ILE B 1 116 ? -8.68 -11.312 5.941 1 98.44 116 ILE B O 1
ATOM 2310 N N . GLY B 1 117 ? -8.719 -10.859 3.693 1 98.31 117 GLY B N 1
ATOM 2311 C CA . GLY B 1 117 ? -9.117 -9.477 3.896 1 98.31 117 GLY B CA 1
ATOM 2312 C C . GLY B 1 117 ? -10.422 -9.344 4.66 1 98.31 117 GLY B C 1
ATOM 2313 O O . GLY B 1 117 ? -10.508 -8.578 5.625 1 98.31 117 GLY B O 1
ATOM 2314 N N . VAL B 1 118 ? -11.391 -10.102 4.238 1 98.12 118 VAL B N 1
ATOM 2315 C CA . VAL B 1 118 ? -12.703 -10.047 4.879 1 98.12 118 VAL B CA 1
ATOM 2316 C C . VAL B 1 118 ? -12.586 -10.5 6.332 1 98.12 118 VAL B C 1
ATOM 2318 O O . VAL B 1 118 ? -13.141 -9.859 7.234 1 98.12 118 VAL B O 1
ATOM 2321 N N . LYS B 1 119 ? -11.875 -11.555 6.582 1 97.56 119 LYS B N 1
ATOM 2322 C CA . LYS B 1 119 ? -11.664 -12.078 7.926 1 97.56 119 LYS B CA 1
ATOM 2323 C C . LYS B 1 119 ? -11.016 -11.031 8.828 1 97.56 119 LYS B C 1
ATOM 2325 O O . LYS B 1 119 ? -11.305 -10.977 10.031 1 97.56 119 LYS B O 1
ATOM 2330 N N . HIS B 1 120 ? -10.195 -10.195 8.273 1 96.25 120 HIS B N 1
ATOM 2331 C CA . HIS B 1 120 ? -9.484 -9.172 9.039 1 96.25 120 HIS B CA 1
ATOM 2332 C C . HIS B 1 120 ? -10.211 -7.836 8.969 1 96.25 120 HIS B C 1
ATOM 2334 O O . HIS B 1 120 ? -9.609 -6.789 9.219 1 96.25 120 HIS B O 1
ATOM 2340 N N . ARG B 1 121 ? -11.422 -7.777 8.492 1 95.62 121 ARG B N 1
ATOM 2341 C CA . ARG B 1 121 ? -12.305 -6.617 8.461 1 95.62 121 ARG B CA 1
ATOM 2342 C C . ARG B 1 121 ? -11.758 -5.535 7.535 1 95.62 121 ARG B C 1
ATOM 2344 O O . ARG B 1 121 ? -11.859 -4.344 7.832 1 95.62 121 ARG B O 1
ATOM 2351 N N . CYS B 1 122 ? -11.094 -5.992 6.527 1 97.5 122 CYS B N 1
ATOM 2352 C CA . CYS B 1 122 ? -10.656 -5.055 5.504 1 97.5 122 CYS B CA 1
ATOM 2353 C C . CYS B 1 122 ? -11.844 -4.555 4.684 1 97.5 122 CYS B C 1
ATOM 2355 O O . CYS B 1 122 ? -12.75 -5.324 4.359 1 97.5 122 CYS B O 1
ATOM 2357 N N . ASN B 1 123 ? -11.719 -3.254 4.352 1 96.44 123 ASN B N 1
ATOM 2358 C CA . ASN B 1 123 ? -12.828 -2.639 3.625 1 96.44 123 ASN B CA 1
ATOM 2359 C C . ASN B 1 123 ? -12.508 -2.49 2.141 1 96.44 123 ASN B C 1
ATOM 2361 O O . ASN B 1 123 ? -13.344 -2.029 1.364 1 96.44 123 ASN B O 1
ATOM 2365 N N . LYS B 1 124 ? -11.305 -2.885 1.762 1 97.38 124 LYS B N 1
ATOM 2366 C CA . LYS B 1 124 ? -10.898 -2.848 0.359 1 97.38 124 LYS B CA 1
ATOM 2367 C C . LYS B 1 124 ? -9.688 -3.74 0.113 1 97.38 124 LYS B C 1
ATOM 2369 O O . LYS B 1 124 ? -8.961 -4.082 1.049 1 97.38 124 LYS B O 1
ATOM 2374 N N . MET B 1 125 ? -9.57 -4.152 -1.096 1 98.56 125 MET B N 1
ATOM 2375 C CA . MET B 1 125 ? -8.344 -4.754 -1.616 1 98.56 125 MET B CA 1
ATOM 2376 C C . MET B 1 125 ? -7.785 -3.936 -2.775 1 98.56 125 MET B C 1
ATOM 2378 O O . MET B 1 125 ? -8.531 -3.533 -3.672 1 98.56 125 MET B O 1
ATOM 2382 N N . GLN B 1 126 ? -6.508 -3.641 -2.713 1 98.31 126 GLN B N 1
ATOM 2383 C CA . GLN B 1 126 ? -5.867 -2.861 -3.768 1 98.31 126 GLN B CA 1
ATOM 2384 C C . GLN B 1 126 ? -4.652 -3.594 -4.332 1 98.31 126 GLN B C 1
ATOM 2386 O O . GLN B 1 126 ? -4.086 -4.469 -3.674 1 98.31 126 GLN B O 1
ATOM 2391 N N . TRP B 1 127 ? -4.316 -3.324 -5.516 1 98.25 127 TRP B N 1
ATOM 2392 C CA . TRP B 1 127 ? -3.117 -3.83 -6.172 1 98.25 127 TRP B CA 1
ATOM 2393 C C . TRP B 1 127 ? -2.75 -2.967 -7.375 1 98.25 127 TRP B C 1
ATOM 2395 O O . TRP B 1 127 ? -3.504 -2.068 -7.754 1 98.25 127 TRP B O 1
ATOM 2405 N N . VAL B 1 128 ? -1.582 -3.137 -7.891 1 97.88 128 VAL B N 1
ATOM 2406 C CA . VAL B 1 128 ? -1.15 -2.432 -9.094 1 97.88 128 VAL B CA 1
ATOM 2407 C C . VAL B 1 128 ? -0.977 -3.426 -10.242 1 97.88 128 VAL B C 1
ATOM 2409 O O . VAL B 1 128 ? -0.704 -4.605 -10.008 1 97.88 128 VAL B O 1
ATOM 2412 N N . CYS B 1 129 ? -1.222 -2.922 -11.375 1 97.38 129 CYS B N 1
ATOM 2413 C CA . CYS B 1 129 ? -1.122 -3.707 -12.602 1 97.38 129 CYS B CA 1
ATOM 2414 C C . CYS B 1 129 ? -0.653 -2.846 -13.766 1 97.38 129 CYS B C 1
ATOM 2416 O O . CYS B 1 129 ? -1.089 -1.702 -13.914 1 97.38 129 CYS B O 1
ATOM 2418 N N . LEU B 1 130 ? 0.253 -3.404 -14.539 1 97.31 130 LEU B N 1
ATOM 2419 C CA . LEU B 1 130 ? 0.661 -2.703 -15.75 1 97.31 130 LEU B CA 1
ATOM 2420 C C . LEU B 1 130 ? -0.515 -2.547 -16.703 1 97.31 130 LEU B C 1
ATOM 2422 O O . LEU B 1 130 ? -1.213 -3.52 -17 1 97.31 130 LEU B O 1
ATOM 2426 N N . ASN B 1 131 ? -0.643 -1.33 -17.203 1 96.44 131 ASN B N 1
ATOM 2427 C CA . ASN B 1 131 ? -1.86 -1.025 -17.953 1 96.44 131 ASN B CA 1
ATOM 2428 C C . ASN B 1 131 ? -1.878 -1.725 -19.297 1 96.44 131 ASN B C 1
ATOM 2430 O O . ASN B 1 131 ? -2.938 -1.881 -19.906 1 96.44 131 ASN B O 1
ATOM 2434 N N . TRP B 1 132 ? -0.732 -2.186 -19.859 1 96.38 132 TRP B N 1
ATOM 2435 C CA . TRP B 1 132 ? -0.664 -2.854 -21.156 1 96.38 132 TRP B CA 1
ATOM 2436 C C . TRP B 1 132 ? -0.879 -4.355 -21 1 96.38 132 TRP B C 1
ATOM 2438 O O . TRP B 1 132 ? -0.971 -5.078 -22 1 96.38 132 TRP B O 1
ATOM 2448 N N . ASN B 1 133 ? -0.875 -4.871 -19.766 1 95.38 133 ASN B N 1
ATOM 2449 C CA . ASN B 1 133 ? -1.118 -6.289 -19.5 1 95.38 133 ASN B CA 1
ATOM 2450 C C . ASN B 1 133 ? -2.6 -6.633 -19.641 1 95.38 133 ASN B C 1
ATOM 2452 O O . ASN B 1 133 ? -3.27 -6.895 -18.641 1 95.38 133 ASN B O 1
ATOM 2456 N N . ASP B 1 134 ? -3.045 -6.812 -20.828 1 95.38 134 ASP B N 1
ATOM 2457 C CA . ASP B 1 134 ? -4.461 -6.973 -21.141 1 95.38 134 ASP B CA 1
ATOM 2458 C C . ASP B 1 134 ? -5.039 -8.211 -20.469 1 95.38 134 ASP B C 1
ATOM 2460 O O . ASP B 1 134 ? -6.176 -8.195 -19.984 1 95.38 134 ASP B O 1
ATOM 2464 N N . VAL B 1 135 ? -4.293 -9.211 -20.453 1 93.69 135 VAL B N 1
ATOM 2465 C CA . VAL B 1 135 ? -4.742 -10.469 -19.859 1 93.69 135 VAL B CA 1
ATOM 2466 C C . VAL B 1 135 ? -5.059 -10.25 -18.375 1 93.69 135 VAL B C 1
ATOM 2468 O O . VAL B 1 135 ? -6.125 -10.648 -17.906 1 93.69 135 VAL B O 1
ATOM 2471 N N . ALA B 1 136 ? -4.16 -9.641 -17.656 1 95.44 136 ALA B N 1
ATOM 2472 C CA . ALA B 1 136 ? -4.352 -9.375 -16.234 1 95.44 136 ALA B CA 1
ATOM 2473 C C . ALA B 1 136 ? -5.5 -8.391 -16.016 1 95.44 136 ALA B C 1
ATOM 2475 O O . ALA B 1 136 ? -6.34 -8.602 -15.141 1 95.44 136 ALA B O 1
ATOM 2476 N N . VAL B 1 137 ? -5.543 -7.344 -16.781 1 97.25 137 VAL B N 1
ATOM 2477 C CA . VAL B 1 137 ? -6.562 -6.305 -16.656 1 97.25 137 VAL B CA 1
ATOM 2478 C C . VAL B 1 137 ? -7.949 -6.918 -16.812 1 97.25 137 VAL B C 1
ATOM 2480 O O . VAL B 1 137 ? -8.844 -6.688 -16 1 97.25 137 VAL B O 1
ATOM 2483 N N . LYS B 1 138 ? -8.125 -7.719 -17.828 1 96.38 138 LYS B N 1
ATOM 2484 C CA . LYS B 1 138 ? -9.406 -8.375 -18.078 1 96.38 138 LYS B CA 1
ATOM 2485 C C . LYS B 1 138 ? -9.766 -9.328 -16.938 1 96.38 138 LYS B C 1
ATOM 2487 O O . LYS B 1 138 ? -10.93 -9.414 -16.531 1 96.38 138 LYS B O 1
ATOM 2492 N N . PHE B 1 139 ? -8.766 -10.023 -16.469 1 96.5 139 PHE B N 1
ATOM 2493 C CA . PHE B 1 139 ? -8.953 -10.914 -15.336 1 96.5 139 PHE B CA 1
ATOM 2494 C C . PHE B 1 139 ? -9.477 -10.156 -14.125 1 96.5 139 PHE B C 1
ATOM 2496 O O . PHE B 1 139 ? -10.453 -10.578 -13.492 1 96.5 139 PHE B O 1
ATOM 2503 N N . TYR B 1 140 ? -8.859 -9.023 -13.734 1 97.44 140 TYR B N 1
ATOM 2504 C CA . TYR B 1 140 ? -9.242 -8.242 -12.562 1 97.44 140 TYR B CA 1
ATOM 2505 C C . TYR B 1 140 ? -10.625 -7.633 -12.742 1 97.44 140 TYR B C 1
ATOM 2507 O O . TYR B 1 140 ? -11.438 -7.637 -11.812 1 97.44 140 TYR B O 1
ATOM 2515 N N . GLN B 1 141 ? -10.867 -7.121 -13.914 1 96.81 141 GLN B N 1
ATOM 2516 C CA . GLN B 1 141 ? -12.156 -6.5 -14.195 1 96.81 141 GLN B CA 1
ATOM 2517 C C . GLN B 1 141 ? -13.289 -7.523 -14.109 1 96.81 141 GLN B C 1
ATOM 2519 O O . GLN B 1 141 ? -14.359 -7.227 -13.586 1 96.81 141 GLN B O 1
ATOM 2524 N N . LYS B 1 142 ? -13.031 -8.688 -14.578 1 95.88 142 LYS B N 1
ATOM 2525 C CA . LYS B 1 142 ? -14 -9.773 -14.531 1 95.88 142 LYS B CA 1
ATOM 2526 C C . LYS B 1 142 ? -14.414 -10.07 -13.094 1 95.88 142 LYS B C 1
ATOM 2528 O O . LYS B 1 142 ? -15.562 -10.438 -12.836 1 95.88 142 LYS B O 1
ATOM 2533 N N . HIS B 1 143 ? -13.539 -9.844 -12.164 1 95.69 143 HIS B N 1
ATOM 2534 C CA . HIS B 1 143 ? -13.789 -10.227 -10.781 1 95.69 143 HIS B CA 1
ATOM 2535 C C . HIS B 1 143 ? -14.125 -9.008 -9.922 1 95.69 143 HIS B C 1
ATOM 2537 O O . HIS B 1 143 ? -14.133 -9.094 -8.695 1 95.69 143 HIS B O 1
ATOM 2543 N N . GLY B 1 144 ? -14.344 -7.84 -10.523 1 96.38 144 GLY B N 1
ATOM 2544 C CA . GLY B 1 144 ? -14.836 -6.691 -9.781 1 96.38 144 GLY B CA 1
ATOM 2545 C C . GLY B 1 144 ? -13.758 -5.652 -9.508 1 96.38 144 GLY B C 1
ATOM 2546 O O . GLY B 1 144 ? -14.008 -4.66 -8.82 1 96.38 144 GLY B O 1
ATOM 2547 N N . GLY B 1 145 ? -12.555 -5.906 -10.031 1 97.94 145 GLY B N 1
ATOM 2548 C CA . GLY B 1 145 ? -11.508 -4.91 -9.914 1 97.94 145 GLY B CA 1
ATOM 2549 C C . GLY B 1 145 ? -11.758 -3.672 -10.75 1 97.94 145 GLY B C 1
ATOM 2550 O O . GLY B 1 145 ? -12.141 -3.773 -11.922 1 97.94 145 GLY B O 1
ATOM 2551 N N . LYS B 1 146 ? -11.562 -2.523 -10.094 1 98 146 LYS B N 1
ATOM 2552 C CA . LYS B 1 146 ? -11.703 -1.247 -10.789 1 98 146 LYS B CA 1
ATOM 2553 C C . LYS B 1 146 ? -10.352 -0.579 -11 1 98 146 LYS B C 1
ATOM 2555 O O . LYS B 1 146 ? -9.516 -0.557 -10.094 1 98 146 LYS B O 1
ATOM 2560 N N . ASP B 1 147 ? -10.172 -0.115 -12.18 1 98.38 147 ASP B N 1
ATOM 2561 C CA . ASP B 1 147 ? -9.008 0.717 -12.438 1 98.38 147 ASP B CA 1
ATOM 2562 C C . ASP B 1 147 ? -9.227 2.143 -11.938 1 98.38 147 ASP B C 1
ATOM 2564 O O . ASP B 1 147 ? -9.742 2.992 -12.664 1 98.38 147 ASP B O 1
ATOM 2568 N N . VAL B 1 148 ? -8.742 2.467 -10.781 1 97.56 148 VAL B N 1
ATOM 2569 C CA . VAL B 1 148 ? -9.078 3.746 -10.164 1 97.56 148 VAL B CA 1
ATOM 2570 C C . VAL B 1 148 ? -8.117 4.824 -10.664 1 97.56 148 VAL B C 1
ATOM 2572 O O . VAL B 1 148 ? -8.367 6.02 -10.477 1 97.56 148 VAL B O 1
ATOM 2575 N N . THR B 1 149 ? -7.031 4.402 -11.25 1 98.38 149 THR B N 1
ATOM 2576 C CA . THR B 1 149 ? -6.223 5.375 -11.977 1 98.38 149 THR B CA 1
ATOM 2577 C C . THR B 1 149 ? -7.039 6.035 -13.086 1 98.38 149 THR B C 1
ATOM 2579 O O . THR B 1 149 ? -7.004 7.258 -13.242 1 98.38 149 THR B O 1
ATOM 2582 N N . VAL B 1 150 ? -7.746 5.215 -13.82 1 97.56 150 VAL B N 1
ATOM 2583 C CA . VAL B 1 150 ? -8.547 5.711 -14.938 1 97.56 150 VAL B CA 1
ATOM 2584 C C . VAL B 1 150 ? -9.844 6.328 -14.414 1 97.56 150 VAL B C 1
ATOM 2586 O O . VAL B 1 150 ? -10.203 7.438 -14.805 1 97.56 150 VAL B O 1
ATOM 2589 N N . GLU B 1 151 ? -10.516 5.754 -13.453 1 96.5 151 GLU B N 1
ATOM 2590 C CA . GLU B 1 151 ? -11.867 6.125 -13.055 1 96.5 151 GLU B CA 1
ATOM 2591 C C . GLU B 1 151 ? -11.859 7.305 -12.086 1 96.5 151 GLU B C 1
ATOM 2593 O O . GLU B 1 151 ? -12.789 8.109 -12.07 1 96.5 151 GLU B O 1
ATOM 2598 N N . GLU B 1 152 ? -10.797 7.348 -11.258 1 95.31 152 GLU B N 1
ATOM 2599 C CA . GLU B 1 152 ? -10.805 8.328 -10.18 1 95.31 152 GLU B CA 1
ATOM 2600 C C . GLU B 1 152 ? -9.57 9.227 -10.234 1 95.31 152 GLU B C 1
ATOM 2602 O O . GLU B 1 152 ? -9.406 10.117 -9.406 1 95.31 152 GLU B O 1
ATOM 2607 N N . LYS B 1 153 ? -8.633 8.961 -11.102 1 97.19 153 LYS B N 1
ATOM 2608 C CA . LYS B 1 153 ? -7.512 9.836 -11.414 1 97.19 153 LYS B CA 1
ATOM 2609 C C . LYS B 1 153 ? -6.422 9.742 -10.352 1 97.19 153 LYS B C 1
ATOM 2611 O O . LYS B 1 153 ? -5.637 10.672 -10.172 1 97.19 153 LYS B O 1
ATOM 2616 N N . TRP B 1 154 ? -6.367 8.633 -9.664 1 97.25 154 TRP B N 1
ATOM 2617 C CA . TRP B 1 154 ? -5.293 8.383 -8.711 1 97.25 154 TRP B CA 1
ATOM 2618 C C . TRP B 1 154 ? -4.039 7.887 -9.43 1 97.25 154 TRP B C 1
ATOM 2620 O O . TRP B 1 154 ? -4.086 6.895 -10.156 1 97.25 154 TRP B O 1
ATOM 2630 N N . HIS B 1 155 ? -2.967 8.57 -9.219 1 98.56 155 HIS B N 1
ATOM 2631 C CA . HIS B 1 155 ? -1.673 8.148 -9.742 1 98.56 155 HIS B CA 1
ATOM 2632 C C . HIS B 1 155 ? -0.767 7.633 -8.625 1 98.56 155 HIS B C 1
ATOM 2634 O O . HIS B 1 155 ? -0.793 8.156 -7.512 1 98.56 155 HIS B O 1
ATOM 2640 N N . LEU B 1 156 ? 0.021 6.621 -8.977 1 98.38 156 LEU B N 1
ATOM 2641 C CA . LEU B 1 156 ? 1.045 6.09 -8.078 1 98.38 156 LEU B CA 1
ATOM 2642 C C . LEU B 1 156 ? 2.344 6.879 -8.211 1 98.38 156 LEU B C 1
ATOM 2644 O O . LEU B 1 156 ? 2.83 7.098 -9.328 1 98.38 156 LEU B O 1
ATOM 2648 N N . PHE B 1 157 ? 2.857 7.348 -7.07 1 98.56 157 PHE B N 1
ATOM 2649 C CA . PHE B 1 157 ? 4.148 8.023 -7 1 98.56 157 PHE B CA 1
ATOM 2650 C C . PHE B 1 157 ? 5.145 7.199 -6.191 1 98.56 157 PHE B C 1
ATOM 2652 O O . PHE B 1 157 ? 4.746 6.387 -5.352 1 98.56 157 PHE B O 1
ATOM 2659 N N . ARG B 1 158 ? 6.414 7.445 -6.508 1 98.25 158 ARG B N 1
ATOM 2660 C CA . ARG B 1 158 ? 7.43 6.633 -5.848 1 98.25 158 ARG B CA 1
ATOM 2661 C C . ARG B 1 158 ? 8.742 7.391 -5.723 1 98.25 158 ARG B C 1
ATOM 2663 O O . ARG B 1 158 ? 9.125 8.141 -6.625 1 98.25 158 ARG B O 1
ATOM 2670 N N . MET B 1 159 ? 9.383 7.309 -4.641 1 98 159 MET B N 1
ATOM 2671 C CA . MET B 1 159 ? 10.82 7.52 -4.477 1 98 159 MET B CA 1
ATOM 2672 C C . MET B 1 159 ? 11.562 6.191 -4.398 1 98 159 MET B C 1
ATOM 2674 O O . MET B 1 159 ? 11.289 5.371 -3.523 1 98 159 MET B O 1
ATOM 2678 N N . ASP B 1 160 ? 12.5 6 -5.32 1 95.62 160 ASP B N 1
ATOM 2679 C CA . ASP B 1 160 ? 13.336 4.805 -5.242 1 95.62 160 ASP B CA 1
ATOM 2680 C C . ASP B 1 160 ? 14.414 4.957 -4.168 1 95.62 160 ASP B C 1
ATOM 2682 O O . ASP B 1 160 ? 14.469 5.98 -3.482 1 95.62 160 ASP B O 1
ATOM 2686 N N . GLN B 1 161 ? 15.133 3.912 -4.031 1 94.94 161 GLN B N 1
ATOM 2687 C CA . GLN B 1 161 ? 16.062 3.826 -2.918 1 94.94 161 GLN B CA 1
ATOM 2688 C C . GLN B 1 161 ? 16.969 5.062 -2.857 1 94.94 161 GLN B C 1
ATOM 2690 O O . GLN B 1 161 ? 17.156 5.641 -1.787 1 94.94 161 GLN B O 1
ATOM 2695 N N . GLN B 1 162 ? 17.516 5.465 -3.951 1 95.44 162 GLN B N 1
ATOM 2696 C CA . GLN B 1 162 ? 18.438 6.598 -3.98 1 95.44 162 GLN B CA 1
ATOM 2697 C C . GLN B 1 162 ? 17.719 7.898 -3.633 1 95.44 162 GLN B C 1
ATOM 2699 O O . GLN B 1 162 ? 18.234 8.695 -2.84 1 95.44 162 GLN B O 1
ATOM 2704 N N . GLU B 1 163 ? 16.594 8.125 -4.262 1 96.94 163 GLU B N 1
ATOM 2705 C CA . GLU B 1 163 ? 15.82 9.328 -3.984 1 96.94 163 GLU B CA 1
ATOM 2706 C C . GLU B 1 163 ? 15.367 9.375 -2.529 1 96.94 163 GLU B C 1
ATOM 2708 O O . GLU B 1 163 ? 15.383 10.43 -1.898 1 96.94 163 GLU B O 1
ATOM 2713 N N . LEU B 1 164 ? 14.891 8.195 -2.025 1 97.62 164 LEU B N 1
ATOM 2714 C CA . LEU B 1 164 ? 14.453 8.094 -0.638 1 97.62 164 LEU B CA 1
ATOM 2715 C C . LEU B 1 164 ? 15.578 8.461 0.319 1 97.62 164 LEU B C 1
ATOM 2717 O O . LEU B 1 164 ? 15.391 9.273 1.228 1 97.62 164 LEU B O 1
ATOM 2721 N N . ALA B 1 165 ? 16.766 7.875 0.102 1 97.06 165 ALA B N 1
ATOM 2722 C CA . ALA B 1 165 ? 17.922 8.141 0.955 1 97.06 165 ALA B CA 1
ATOM 2723 C C . ALA B 1 165 ? 18.328 9.602 0.875 1 97.06 165 ALA B C 1
ATOM 2725 O O . ALA B 1 165 ? 18.641 10.227 1.896 1 97.06 165 ALA B O 1
ATOM 2726 N N . ALA B 1 166 ? 18.344 10.188 -0.325 1 97.06 166 ALA B N 1
ATOM 2727 C CA . ALA B 1 166 ? 18.719 11.586 -0.521 1 97.06 166 ALA B CA 1
ATOM 2728 C C . ALA B 1 166 ? 17.75 12.523 0.189 1 97.06 166 ALA B C 1
ATOM 2730 O O . ALA B 1 166 ? 18.172 13.477 0.843 1 97.06 166 ALA B O 1
ATOM 2731 N N . PHE B 1 167 ? 16.469 12.219 0.038 1 97.12 167 PHE B N 1
ATOM 2732 C CA . PHE B 1 167 ? 15.445 13.055 0.652 1 97.12 167 PHE B CA 1
ATOM 2733 C C . PHE B 1 167 ? 15.539 12.992 2.172 1 97.12 167 PHE B C 1
ATOM 2735 O O . PHE B 1 167 ? 15.367 14.008 2.848 1 97.12 167 PHE B O 1
ATOM 2742 N N . ALA B 1 168 ? 15.805 11.828 2.734 1 96.31 168 ALA B N 1
ATOM 2743 C CA . ALA B 1 168 ? 15.906 11.633 4.18 1 96.31 168 ALA B CA 1
ATOM 2744 C C . ALA B 1 168 ? 17.094 12.406 4.754 1 96.31 168 ALA B C 1
ATOM 2746 O O . ALA B 1 168 ? 17.094 12.766 5.934 1 96.31 168 ALA B O 1
ATOM 2747 N N . ARG B 1 169 ? 18.109 12.68 3.918 1 93.25 169 ARG B N 1
ATOM 2748 C CA . ARG B 1 169 ? 19.344 13.305 4.387 1 93.25 169 ARG B CA 1
ATOM 2749 C C . ARG B 1 169 ? 19.297 14.82 4.227 1 93.25 169 ARG B C 1
ATOM 2751 O O . ARG B 1 169 ? 20.109 15.531 4.793 1 93.25 169 ARG B O 1
ATOM 2758 N N . GLU B 1 170 ? 18.453 15.312 3.443 1 85 170 GLU B N 1
ATOM 2759 C CA . GLU B 1 170 ? 18.375 16.75 3.211 1 85 170 GLU B CA 1
ATOM 2760 C C . GLU B 1 170 ? 18.078 17.5 4.504 1 85 170 GLU B C 1
ATOM 2762 O O . GLU B 1 170 ? 17.406 16.984 5.395 1 85 170 GLU B O 1
#

pLDDT: mean 94.2, std 8.66, range [40.06, 98.75]

Organism: Branchiostoma lanceolatum (NCBI:txid7740)

Solvent-accessible surface area (backbone atoms only — not comparable to full-atom values): 18060 Å² total; per-residue (Å²): 125,84,76,69,60,71,45,77,42,75,58,53,78,86,43,32,61,61,49,48,53,50,51,49,53,49,26,46,76,70,73,44,48,86,62,52,67,54,48,53,66,57,54,34,45,37,42,68,43,97,64,55,46,36,48,44,38,31,31,32,33,54,41,95,85,44,96,51,68,42,78,49,29,40,39,34,32,37,64,34,63,35,92,30,66,37,40,22,26,32,47,70,43,74,48,60,43,75,93,58,57,96,67,54,54,65,58,52,54,53,29,52,53,34,38,52,25,52,74,66,61,26,39,30,37,35,36,68,42,54,69,82,43,55,70,60,52,54,53,40,45,75,60,50,36,36,56,38,27,78,76,67,35,40,32,42,32,35,20,48,44,67,40,32,53,52,45,37,68,103,125,82,78,68,58,71,46,78,43,75,60,51,78,86,44,31,61,62,50,48,51,51,52,49,54,50,28,46,76,70,75,42,46,87,63,51,67,52,48,53,64,56,55,33,44,37,43,68,44,98,65,56,46,37,47,44,38,31,31,31,34,52,42,95,84,42,97,50,68,43,78,49,30,39,37,33,32,40,63,34,63,35,92,29,66,37,40,23,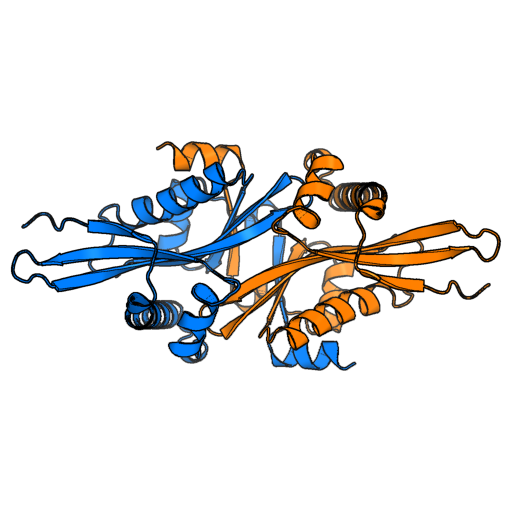27,32,48,68,44,75,48,60,43,76,92,58,56,95,68,56,54,66,58,52,54,53,30,52,53,34,39,51,26,52,75,66,60,27,39,32,37,36,34,70,44,52,70,83,42,56,69,59,52,53,54,39,45,74,59,47,37,36,55,38,28,79,76,68,34,40,32,41,32,35,19,50,44,67,40,32,55,51,45,37,68,101

Nearest PDB structures (foldseek):
  2g3t-assembly1_A  TM=9.123E-01  e=1.040E-19  Homo sapiens
  3bj7-assembly2_C  TM=8.937E-01  e=7.162E-20  Mus musculus
  2fxf-assembly1_A  TM=8.820E-01  e=2.334E-19  Homo sapiens
  2b3u-assembly1_A  TM=8.953E-01  e=1.706E-18  Homo sapiens
  2q4v-assembly1_A  TM=9.336E-01  e=1.600E-17  Homo sapiens

InterPro domains:
  IPR000182 GNAT domain [PF00583] (43-144)
  IPR000182 GNAT domain [PS51186] (6-164)
  IPR016181 Acyl-CoA N-acyltransferase [SSF55729] (5-156)
  IPR051016 Diverse Substrate Acetyltransferase [PTHR10545] (1-169)

Secondary structure (DSSP, 8-state):
-----EEEEE--GGGHHHHHHHHHHHHHHTT-GGG----HHHHHHHHHSSS-S-EEEEEEEE-SSSS-EEEEEEEEEEEEEETTTEEEEEEEEEEE-GGGTTSSHHHHHHHHHHHHHHHTT-S-EEEEEETT-HHHHHHHHHTT-EEHHHHH-EEEEEE-HHHHHHHHH-/-----EEEEE--GGGHHHHHHHHHHHHHHTT-GGG----HHHHHHHHHSSS-S-EEEEEEEE-SSSS-EEEEEEEEEEEEEETTTEEEEEEEEEEE-GGGTTSSHHHHHHHHHHHHHHHTT-S-EEEEEETT-HHHHHHHHHTT-EEHHHHH-EEEEEE-HHHHHHHHH-